Protein AF-A0A958ZGV8-F1 (afdb_monomer_lite)

Radius of gyration: 19.56 Å; chains: 1; bounding box: 43×38×54 Å

Structure (mmCIF, N/CA/C/O backbone):
data_AF-A0A958ZGV8-F1
#
_entry.id   AF-A0A958ZGV8-F1
#
loop_
_atom_site.group_PDB
_atom_site.id
_atom_site.type_symbol
_atom_site.label_atom_id
_atom_site.label_alt_id
_atom_site.label_comp_id
_atom_site.label_asym_id
_atom_site.label_entity_id
_atom_site.label_seq_id
_atom_site.pdbx_PDB_ins_code
_atom_site.Cartn_x
_atom_site.Cartn_y
_atom_site.Cartn_z
_atom_site.occupancy
_atom_site.B_iso_or_equiv
_atom_site.auth_seq_id
_atom_site.auth_comp_id
_atom_site.auth_asym_id
_atom_site.auth_atom_id
_atom_site.pdbx_PDB_model_num
ATOM 1 N N . CYS A 1 1 ? 11.870 4.303 -5.185 1.00 61.00 1 CYS A N 1
ATOM 2 C CA . CYS A 1 1 ? 11.430 4.008 -6.563 1.00 61.00 1 CYS A CA 1
ATOM 3 C C . CYS A 1 1 ? 12.613 3.393 -7.301 1.00 61.00 1 CYS A C 1
ATOM 5 O O . CYS A 1 1 ? 13.715 3.887 -7.096 1.00 61.00 1 CYS A O 1
ATOM 7 N N . THR A 1 2 ? 12.418 2.328 -8.083 1.00 80.19 2 THR A N 1
ATOM 8 C CA . THR A 1 2 ? 13.509 1.733 -8.878 1.00 80.19 2 THR A CA 1
ATOM 9 C C . THR A 1 2 ? 13.839 2.627 -10.071 1.00 80.19 2 THR A C 1
ATOM 11 O O . THR A 1 2 ? 14.985 3.019 -10.211 1.00 80.19 2 THR A O 1
ATOM 14 N N . ALA A 1 3 ? 12.845 3.018 -10.870 1.00 88.94 3 ALA A N 1
ATOM 15 C CA . ALA A 1 3 ? 12.976 3.958 -11.984 1.00 88.94 3 ALA A CA 1
ATOM 16 C C . ALA A 1 3 ? 11.586 4.488 -12.382 1.00 88.94 3 ALA A C 1
ATOM 18 O O . ALA A 1 3 ? 10.572 3.885 -12.026 1.00 88.94 3 ALA A O 1
ATOM 19 N N . GLY A 1 4 ? 11.540 5.591 -13.130 1.00 87.56 4 GLY A N 1
ATOM 20 C CA . GLY A 1 4 ? 10.360 6.024 -13.882 1.00 87.56 4 GLY A CA 1
ATOM 21 C C . GLY A 1 4 ? 10.592 5.824 -15.379 1.00 87.56 4 GLY A C 1
ATOM 22 O O . GLY A 1 4 ? 11.736 5.821 -15.823 1.00 87.56 4 GLY A O 1
ATOM 23 N N . TYR A 1 5 ? 9.527 5.654 -16.160 1.00 89.31 5 TYR A N 1
ATOM 24 C CA . TYR A 1 5 ? 9.623 5.580 -17.618 1.00 89.31 5 TYR A CA 1
ATOM 25 C C . TYR A 1 5 ? 8.498 6.374 -18.281 1.00 89.31 5 TYR A C 1
ATOM 27 O O . TYR A 1 5 ? 7.417 6.545 -17.719 1.00 89.31 5 TYR A O 1
ATOM 35 N N . CYS A 1 6 ? 8.775 6.866 -19.485 1.00 91.06 6 CYS A N 1
ATOM 36 C CA . CYS A 1 6 ? 7.826 7.556 -20.346 1.00 91.06 6 CYS A CA 1
ATOM 37 C C . CYS A 1 6 ? 7.730 6.786 -21.663 1.00 91.06 6 CYS A C 1
ATOM 39 O O . CYS A 1 6 ? 8.747 6.351 -22.199 1.00 91.06 6 CYS A O 1
ATOM 41 N N . VAL A 1 7 ? 6.513 6.612 -22.173 1.00 93.19 7 VAL A N 1
ATOM 42 C CA . VAL A 1 7 ? 6.255 5.988 -23.474 1.00 93.19 7 VAL A CA 1
ATOM 43 C C . VAL A 1 7 ? 5.452 6.950 -24.337 1.00 93.19 7 VAL A C 1
ATOM 45 O O . VAL A 1 7 ? 4.529 7.606 -23.853 1.00 93.19 7 VAL A O 1
ATOM 48 N N . ALA A 1 8 ? 5.792 7.027 -25.621 1.00 95.44 8 ALA A N 1
ATOM 49 C CA . ALA A 1 8 ? 5.082 7.841 -26.596 1.00 95.44 8 ALA A CA 1
ATOM 50 C C . ALA A 1 8 ? 4.398 6.957 -27.638 1.00 95.44 8 ALA A C 1
ATOM 52 O O . ALA A 1 8 ? 4.905 5.910 -28.035 1.00 95.44 8 ALA A O 1
ATOM 53 N N . ASN A 1 9 ? 3.234 7.408 -28.100 1.00 96.69 9 ASN A N 1
ATOM 54 C CA . ASN A 1 9 ? 2.647 6.885 -29.326 1.00 96.69 9 ASN A CA 1
ATOM 55 C C . ASN A 1 9 ? 3.313 7.541 -30.551 1.00 96.69 9 ASN A C 1
ATOM 57 O O . ASN A 1 9 ? 4.028 8.534 -30.428 1.00 96.69 9 ASN A O 1
ATOM 61 N N . ALA A 1 10 ? 2.999 7.046 -31.750 1.00 97.19 10 ALA A N 1
ATOM 62 C CA . ALA A 1 10 ? 3.579 7.553 -32.996 1.00 97.19 10 ALA A CA 1
ATOM 63 C C . ALA A 1 10 ? 3.365 9.063 -33.230 1.00 97.19 10 ALA A C 1
ATOM 65 O O . ALA A 1 10 ? 4.186 9.711 -33.869 1.00 97.19 10 ALA A O 1
ATOM 66 N N . LYS A 1 11 ? 2.282 9.653 -32.701 1.00 97.38 11 LYS A N 1
ATOM 67 C CA . LYS A 1 11 ? 2.019 11.098 -32.840 1.00 97.38 11 LYS A CA 1
ATOM 68 C C . LYS A 1 11 ? 2.962 11.948 -31.984 1.00 97.38 11 LYS A C 1
ATOM 70 O O . LYS A 1 11 ? 3.186 13.109 -32.309 1.00 97.38 11 LYS A O 1
ATOM 75 N N . ALA A 1 12 ? 3.472 11.388 -30.890 1.00 96.56 12 ALA A N 1
ATOM 76 C CA . ALA A 1 12 ? 4.346 12.060 -29.936 1.00 96.56 12 ALA A CA 1
ATOM 77 C C . ALA A 1 12 ? 5.818 11.621 -30.048 1.00 96.56 12 ALA A C 1
ATOM 79 O O . ALA A 1 12 ? 6.647 12.118 -29.291 1.00 96.56 12 ALA A O 1
ATOM 80 N N . ASP A 1 13 ? 6.161 10.739 -30.992 1.00 96.38 13 ASP A N 1
ATOM 81 C CA . ASP A 1 13 ? 7.511 10.184 -31.165 1.00 96.38 13 ASP A CA 1
ATOM 82 C C . ASP A 1 13 ? 8.588 11.274 -31.312 1.00 96.38 13 ASP A C 1
ATOM 84 O O . ASP A 1 13 ? 9.598 11.272 -30.608 1.00 96.38 13 ASP A O 1
ATOM 88 N N . GLY A 1 14 ? 8.302 12.317 -32.101 1.00 96.81 14 GLY A N 1
ATOM 89 C CA . GLY A 1 14 ? 9.198 13.467 -32.269 1.00 96.81 14 GLY A CA 1
ATOM 90 C C . GLY A 1 14 ? 9.479 14.274 -30.988 1.00 96.81 14 GLY A C 1
ATOM 91 O O . GLY A 1 14 ? 10.361 15.135 -30.993 1.00 96.81 14 GLY A O 1
ATOM 92 N N . LEU A 1 15 ? 8.754 14.028 -29.887 1.00 97.19 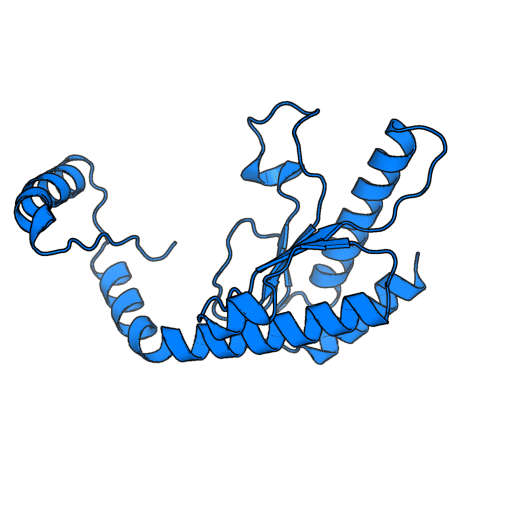15 LEU A N 1
ATOM 93 C CA . LEU A 1 15 ? 9.023 14.629 -28.576 1.00 97.19 15 LEU A CA 1
ATOM 94 C C . LEU A 1 15 ? 10.046 13.831 -27.757 1.00 97.19 15 LEU A C 1
ATOM 96 O O . LEU A 1 15 ? 10.686 14.420 -26.884 1.00 97.19 15 LEU A O 1
ATOM 100 N N . MET A 1 16 ? 10.241 12.538 -28.037 1.00 96.81 16 MET A N 1
ATOM 101 C CA . MET A 1 16 ? 11.089 11.660 -27.220 1.00 96.81 16 MET A CA 1
ATOM 102 C C . MET A 1 16 ? 12.540 12.140 -27.165 1.00 96.81 16 MET A C 1
ATOM 104 O O . MET A 1 16 ? 13.107 12.197 -26.079 1.00 96.81 16 MET A O 1
ATOM 108 N N . ALA A 1 17 ? 13.094 12.626 -28.280 1.00 96.06 17 ALA A N 1
ATOM 109 C CA . ALA A 1 17 ? 14.447 13.191 -28.318 1.00 96.06 17 ALA A CA 1
ATOM 110 C C . ALA A 1 17 ? 14.611 14.435 -27.419 1.00 96.06 17 ALA A C 1
ATOM 112 O O . ALA A 1 17 ? 15.668 14.668 -26.832 1.00 96.06 17 ALA A O 1
ATOM 113 N N . LYS A 1 18 ? 13.561 15.260 -27.286 1.00 96.69 18 LYS A N 1
ATOM 114 C CA . LYS A 1 18 ? 13.585 16.423 -26.380 1.00 96.69 18 LYS A CA 1
ATOM 115 C C . LYS A 1 18 ? 13.487 15.991 -24.918 1.00 96.69 18 LYS A C 1
ATOM 117 O O . LYS A 1 18 ? 14.157 16.585 -24.078 1.00 96.69 18 LYS A O 1
ATOM 122 N N . ILE A 1 19 ? 12.665 14.980 -24.629 1.00 95.69 19 ILE A N 1
ATOM 123 C CA . ILE A 1 19 ? 12.515 14.409 -23.285 1.00 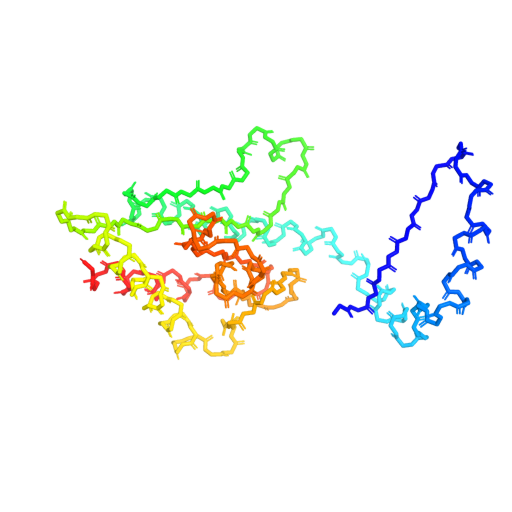95.69 19 ILE A CA 1
ATOM 124 C C . ILE A 1 19 ? 13.832 13.770 -22.839 1.00 95.69 19 ILE A C 1
ATOM 126 O O . ILE A 1 19 ? 14.314 14.093 -21.761 1.00 95.69 19 ILE A O 1
ATOM 130 N N . GLU A 1 20 ? 14.450 12.942 -23.681 1.00 94.81 20 GLU A N 1
ATOM 131 C CA . GLU A 1 20 ? 15.757 12.325 -23.426 1.00 94.81 20 GLU A CA 1
ATOM 132 C C . GLU A 1 20 ? 16.823 13.383 -23.129 1.00 94.81 20 GLU A C 1
ATOM 134 O O . GLU A 1 20 ? 17.466 13.342 -22.082 1.00 94.81 20 GLU A O 1
ATOM 139 N N . LYS A 1 21 ? 16.936 14.409 -23.984 1.00 96.25 21 LYS A N 1
ATOM 140 C CA . LYS A 1 21 ? 17.868 15.518 -23.749 1.00 96.25 21 LYS A CA 1
ATOM 141 C C . LYS A 1 21 ? 17.637 16.193 -22.393 1.00 96.25 21 LYS A C 1
ATOM 143 O O . LYS A 1 21 ? 18.600 16.559 -21.729 1.00 96.25 21 LYS A O 1
ATOM 148 N N . HIS A 1 22 ? 16.382 16.376 -21.984 1.00 95.81 22 HIS A N 1
ATOM 149 C CA . HIS A 1 22 ? 16.059 16.936 -20.673 1.00 95.81 22 HIS A CA 1
ATOM 150 C C . HIS A 1 22 ? 16.456 15.993 -19.527 1.00 95.81 22 HIS A C 1
ATOM 152 O O . HIS A 1 22 ? 16.969 16.464 -18.517 1.00 95.81 22 HIS A O 1
ATOM 158 N N . LEU A 1 23 ? 16.245 14.680 -19.665 1.00 94.69 23 LEU A N 1
ATOM 159 C CA . LEU A 1 23 ? 16.655 13.699 -18.654 1.00 94.69 23 LEU A CA 1
ATOM 160 C C . LEU A 1 23 ? 18.171 13.722 -18.434 1.00 94.69 23 LEU A C 1
ATOM 162 O O . LEU A 1 23 ? 18.592 13.811 -17.284 1.00 94.69 23 LEU A O 1
ATOM 166 N N . ILE A 1 24 ? 18.956 13.750 -19.516 1.00 93.94 24 ILE A N 1
ATOM 167 C CA . ILE A 1 24 ? 20.424 13.838 -19.466 1.00 93.94 24 ILE A CA 1
ATOM 168 C C . ILE A 1 24 ? 20.867 15.150 -18.806 1.00 93.94 24 ILE A C 1
ATOM 170 O O . ILE A 1 24 ? 21.680 15.154 -17.887 1.00 93.94 24 ILE A O 1
ATOM 174 N N . LEU A 1 25 ? 20.324 16.291 -19.252 1.00 96.81 25 LEU A N 1
ATOM 175 C CA . LEU A 1 25 ? 20.721 17.608 -18.733 1.00 96.81 25 LEU A CA 1
ATOM 176 C C . LEU A 1 25 ? 20.402 17.793 -17.244 1.00 96.81 25 LEU A C 1
ATOM 178 O O . LEU A 1 25 ? 21.087 18.558 -16.569 1.00 96.81 25 LEU A O 1
ATOM 182 N N . CYS A 1 26 ? 19.357 17.131 -16.751 1.00 96.56 26 CYS A N 1
ATOM 183 C CA . CYS A 1 26 ? 18.952 17.180 -15.350 1.00 96.56 26 CYS A CA 1
ATOM 184 C C . CYS A 1 26 ? 19.531 16.040 -14.502 1.00 96.56 26 CYS A C 1
ATOM 186 O O . CYS A 1 26 ? 19.163 15.962 -13.333 1.00 96.56 26 CYS A O 1
ATOM 188 N N . ASP A 1 27 ? 20.375 15.171 -15.072 1.00 93.38 27 ASP A N 1
ATOM 189 C CA . ASP A 1 27 ? 20.910 13.975 -14.402 1.00 93.38 27 ASP A CA 1
ATOM 190 C C . ASP A 1 27 ? 19.795 13.111 -13.772 1.00 93.38 27 ASP A C 1
ATOM 192 O O . ASP A 1 27 ? 19.860 12.665 -12.629 1.00 93.38 27 ASP A O 1
ATOM 196 N N . ASN A 1 28 ? 18.695 12.947 -14.515 1.00 92.69 28 ASN A N 1
ATOM 197 C CA . ASN A 1 28 ? 17.471 12.279 -14.060 1.00 92.69 28 ASN A CA 1
ATOM 198 C C . ASN A 1 28 ? 17.228 10.945 -14.789 1.00 92.69 28 ASN A C 1
ATOM 200 O O . ASN A 1 28 ? 16.101 10.447 -14.861 1.00 92.69 28 ASN A O 1
ATOM 204 N N . GLU A 1 29 ? 18.276 10.389 -15.391 1.00 92.62 29 GLU A N 1
ATOM 205 C CA . GLU A 1 29 ? 18.241 9.089 -16.050 1.00 92.62 29 GLU A CA 1
ATOM 206 C C . GLU A 1 29 ? 18.270 7.952 -15.021 1.00 92.62 29 GLU A C 1
ATOM 208 O O . GLU A 1 29 ? 18.817 8.071 -13.923 1.00 92.62 29 GLU A O 1
ATOM 213 N N . ALA A 1 30 ? 17.682 6.809 -15.375 1.00 93.06 30 ALA A N 1
ATOM 214 C CA . ALA A 1 30 ? 17.838 5.611 -14.563 1.00 93.06 30 ALA A CA 1
ATOM 215 C C . ALA A 1 30 ? 19.271 5.078 -14.702 1.00 93.06 30 ALA A C 1
ATOM 217 O O . ALA A 1 30 ? 19.769 4.879 -15.809 1.00 93.06 30 ALA A O 1
ATOM 218 N N . THR A 1 31 ? 19.919 4.783 -13.577 1.00 93.38 31 THR A N 1
ATOM 219 C CA . THR A 1 31 ? 21.234 4.129 -13.573 1.00 93.38 31 THR A CA 1
ATOM 220 C C . THR A 1 31 ? 21.167 2.736 -14.206 1.00 93.38 31 THR A C 1
ATOM 222 O O . THR A 1 31 ? 20.119 2.083 -14.213 1.00 93.38 31 THR A O 1
ATOM 225 N N . ALA A 1 32 ? 22.313 2.226 -14.665 1.00 94.56 32 ALA A N 1
ATOM 226 C CA . ALA A 1 32 ? 22.410 0.883 -15.243 1.00 94.56 32 ALA A CA 1
ATOM 227 C C . ALA A 1 32 ? 21.837 -0.207 -14.314 1.00 94.56 32 ALA A C 1
ATOM 229 O O . ALA A 1 32 ? 21.073 -1.061 -14.760 1.00 94.56 32 ALA A O 1
ATOM 230 N N . LEU A 1 33 ? 22.124 -0.128 -13.009 1.00 95.31 33 LEU A N 1
ATOM 231 C CA . LEU A 1 33 ? 21.587 -1.065 -12.018 1.00 95.31 33 LEU A CA 1
ATOM 232 C C . LEU A 1 33 ? 20.058 -0.960 -11.885 1.00 95.31 33 LEU A C 1
ATOM 234 O O . LEU A 1 33 ? 19.371 -1.973 -11.770 1.00 95.31 33 LEU A O 1
ATOM 238 N N . GLN A 1 34 ? 19.497 0.253 -11.905 1.00 95.00 34 GLN A N 1
ATOM 239 C CA . GLN A 1 34 ? 18.043 0.446 -11.851 1.00 95.00 34 GLN A CA 1
ATOM 240 C C . GLN A 1 34 ? 17.347 -0.134 -13.089 1.00 95.00 34 GLN A C 1
ATOM 242 O O . GLN A 1 34 ? 16.297 -0.765 -12.950 1.00 95.00 34 GLN A O 1
ATOM 247 N N . LEU A 1 35 ? 17.939 0.035 -14.276 1.00 93.88 35 LEU A N 1
ATOM 248 C CA . LEU A 1 35 ? 17.442 -0.560 -15.519 1.00 93.88 35 LEU A CA 1
ATOM 249 C C . LEU A 1 35 ? 17.504 -2.091 -15.481 1.00 93.88 35 LEU A C 1
ATOM 251 O O . LEU A 1 35 ? 16.527 -2.743 -15.846 1.00 93.88 35 LEU A O 1
ATOM 255 N N . GLU A 1 36 ? 18.599 -2.670 -14.979 1.00 95.06 36 GLU A N 1
ATOM 256 C CA . GLU A 1 36 ? 18.743 -4.121 -14.806 1.00 95.06 36 GLU A CA 1
ATOM 257 C C . GLU A 1 36 ? 17.659 -4.689 -13.876 1.00 95.06 36 GLU A C 1
ATOM 259 O O . GLU A 1 36 ? 16.972 -5.659 -14.213 1.00 95.06 36 GLU A O 1
ATOM 264 N N . LEU A 1 37 ? 17.452 -4.054 -12.718 1.00 93.56 37 LEU A N 1
ATOM 265 C CA . LEU A 1 37 ? 16.426 -4.463 -11.759 1.00 93.56 37 LEU A CA 1
ATOM 266 C C . LEU A 1 37 ? 15.014 -4.339 -12.342 1.00 93.56 37 LEU A C 1
ATOM 268 O O . LEU A 1 37 ? 14.190 -5.233 -12.132 1.00 93.56 37 LEU A O 1
ATOM 272 N N . LEU A 1 38 ? 14.733 -3.263 -13.083 1.00 92.06 38 LEU A N 1
ATOM 273 C CA . LEU A 1 38 ? 13.450 -3.076 -13.757 1.00 92.06 38 LEU A CA 1
ATOM 274 C C . LEU A 1 38 ? 13.218 -4.175 -14.800 1.00 92.06 38 LEU A C 1
ATOM 276 O O . LEU A 1 38 ? 12.185 -4.842 -14.761 1.00 92.06 38 LEU A O 1
ATOM 280 N N . ALA A 1 39 ? 14.192 -4.417 -15.680 1.00 93.06 39 ALA A N 1
ATOM 281 C CA . ALA A 1 39 ? 14.117 -5.452 -16.708 1.00 93.06 39 ALA A CA 1
ATOM 282 C C . ALA A 1 39 ? 13.883 -6.844 -16.102 1.00 93.06 39 ALA A C 1
ATOM 284 O O . ALA A 1 39 ? 13.052 -7.602 -16.599 1.00 93.06 39 ALA A O 1
ATOM 285 N N . LYS A 1 40 ? 14.536 -7.157 -14.976 1.00 94.00 40 LYS A N 1
ATOM 286 C CA . LYS A 1 40 ? 14.335 -8.415 -14.241 1.00 94.00 40 LYS A CA 1
ATOM 287 C C . LYS A 1 40 ? 12.917 -8.562 -13.670 1.00 94.00 40 LYS A C 1
ATOM 289 O O . LYS A 1 40 ? 12.407 -9.676 -13.585 1.00 94.00 40 LYS A O 1
ATOM 294 N N . GLN A 1 41 ? 12.282 -7.468 -13.249 1.00 91.88 41 GLN A N 1
ATOM 295 C CA . GLN A 1 41 ? 10.964 -7.485 -12.598 1.00 91.88 41 GLN A CA 1
ATOM 296 C C . GLN A 1 41 ? 9.781 -7.357 -13.568 1.00 91.88 41 GLN A C 1
ATOM 298 O O . GLN A 1 41 ? 8.665 -7.750 -13.213 1.00 91.88 41 GLN A O 1
ATOM 303 N N . MET A 1 42 ? 9.999 -6.805 -14.763 1.00 92.19 42 MET A N 1
ATOM 304 C CA . MET A 1 42 ? 8.956 -6.560 -15.766 1.00 92.19 42 MET A CA 1
ATOM 305 C C . MET A 1 42 ? 8.185 -7.823 -16.196 1.00 92.19 42 MET A C 1
ATOM 307 O O . MET A 1 42 ? 6.955 -7.757 -16.214 1.00 92.19 42 MET A O 1
ATOM 311 N N . PRO A 1 43 ? 8.822 -8.983 -16.466 1.00 95.81 43 PRO A N 1
ATOM 312 C CA . PRO A 1 43 ? 8.107 -10.172 -16.940 1.00 95.81 43 PRO A CA 1
ATOM 313 C C . PRO A 1 43 ? 7.017 -10.679 -15.988 1.00 95.81 43 PRO A C 1
ATOM 315 O O . PRO A 1 43 ? 5.982 -11.155 -16.439 1.00 95.81 43 PRO A O 1
ATOM 318 N N . SER A 1 44 ? 7.217 -10.552 -14.671 1.00 95.38 44 SER A N 1
ATOM 319 C CA . SER A 1 44 ? 6.241 -10.985 -13.659 1.00 95.38 44 SER A CA 1
ATOM 320 C C . SER A 1 44 ? 5.257 -9.890 -13.243 1.00 95.38 44 SER A C 1
ATOM 322 O O . SER A 1 44 ? 4.416 -10.123 -12.378 1.00 95.38 44 SER A O 1
ATOM 324 N N . MET A 1 45 ? 5.360 -8.681 -13.807 1.00 93.75 45 MET A N 1
ATOM 325 C CA . MET A 1 45 ? 4.608 -7.516 -13.338 1.00 93.75 45 MET A CA 1
ATOM 326 C C . MET A 1 45 ? 3.096 -7.718 -13.389 1.00 93.75 45 MET A C 1
ATOM 328 O O . MET A 1 45 ? 2.432 -7.433 -12.397 1.00 93.75 45 MET A O 1
ATOM 332 N N . LEU A 1 46 ? 2.566 -8.236 -14.499 1.00 94.38 46 LEU A N 1
ATOM 333 C CA . LEU A 1 46 ? 1.124 -8.442 -14.656 1.00 94.38 46 LEU A CA 1
ATOM 334 C C . LEU A 1 46 ? 0.582 -9.454 -13.640 1.00 94.38 46 LEU A C 1
ATOM 336 O O . LEU A 1 46 ? -0.419 -9.176 -12.991 1.00 94.38 46 LEU A O 1
ATOM 340 N N . GLN A 1 47 ? 1.292 -10.567 -13.428 1.00 96.38 47 GLN A N 1
ATOM 341 C CA . GLN A 1 47 ? 0.903 -11.561 -12.425 1.00 96.38 47 GLN A CA 1
ATOM 342 C C . GLN A 1 47 ? 0.927 -10.968 -11.012 1.00 96.38 47 GLN A C 1
ATOM 344 O O . GLN A 1 47 ? -0.022 -11.129 -10.258 1.00 96.38 47 GLN A O 1
ATOM 349 N N . ARG A 1 48 ? 1.974 -10.207 -10.667 1.00 96.62 48 ARG A N 1
ATOM 350 C CA . ARG A 1 48 ? 2.077 -9.561 -9.349 1.00 96.62 48 ARG A CA 1
ATOM 351 C C . ARG A 1 48 ? 0.963 -8.545 -9.097 1.00 96.62 48 ARG A C 1
ATOM 353 O O . ARG A 1 48 ? 0.559 -8.392 -7.948 1.00 96.62 48 ARG A O 1
ATOM 360 N N . ILE A 1 49 ? 0.513 -7.830 -10.131 1.00 95.81 49 ILE A N 1
ATOM 361 C CA . ILE A 1 49 ? -0.625 -6.903 -10.035 1.00 95.81 49 ILE A CA 1
ATOM 362 C C . ILE A 1 49 ? -1.910 -7.686 -9.755 1.00 95.81 49 ILE A C 1
ATOM 364 O O . ILE A 1 49 ? -2.637 -7.328 -8.832 1.00 95.81 49 ILE A O 1
ATOM 368 N N . GLU A 1 50 ? -2.147 -8.772 -10.493 1.00 96.56 50 GLU A N 1
ATOM 369 C CA . GLU A 1 50 ? -3.325 -9.625 -10.310 1.00 96.56 50 GLU A CA 1
ATOM 370 C C . GLU A 1 50 ? -3.357 -10.264 -8.915 1.00 96.56 50 GLU A C 1
ATOM 372 O O . GLU A 1 50 ? -4.341 -10.123 -8.191 1.00 96.56 50 GLU A O 1
ATOM 377 N N . ASP A 1 51 ? -2.254 -10.877 -8.481 1.00 98.00 51 ASP A N 1
ATOM 378 C CA . ASP A 1 51 ? -2.153 -11.509 -7.161 1.00 98.00 51 ASP A CA 1
ATOM 379 C C . ASP A 1 51 ? -2.397 -10.491 -6.036 1.00 98.00 51 ASP A C 1
ATOM 381 O O . ASP A 1 51 ? -3.101 -10.762 -5.059 1.00 98.00 51 ASP A O 1
ATOM 385 N N . ALA A 1 52 ? -1.835 -9.285 -6.178 1.00 98.19 52 ALA A N 1
ATOM 386 C CA . ALA A 1 52 ? -2.042 -8.211 -5.218 1.00 98.19 52 ALA A CA 1
ATOM 387 C C . ALA A 1 52 ? -3.504 -7.746 -5.201 1.00 98.19 52 ALA A C 1
ATOM 389 O O . ALA A 1 52 ? -4.058 -7.548 -4.123 1.00 98.19 52 ALA A O 1
ATOM 390 N N . TYR A 1 53 ? -4.148 -7.612 -6.364 1.00 98.06 53 TYR A N 1
ATOM 391 C CA . TYR A 1 53 ? -5.567 -7.273 -6.463 1.00 98.06 53 TYR A CA 1
ATOM 392 C C . TYR A 1 53 ? -6.461 -8.319 -5.791 1.00 98.06 53 TYR A C 1
ATOM 394 O O . TYR A 1 53 ? -7.350 -7.946 -5.024 1.00 98.06 53 TYR A O 1
ATOM 402 N N . VAL A 1 54 ? -6.215 -9.611 -6.029 1.00 98.00 54 VAL A N 1
ATOM 403 C CA . VAL A 1 54 ? -6.972 -10.712 -5.411 1.00 98.00 54 VAL A CA 1
ATOM 404 C C . VAL A 1 54 ? -6.875 -10.639 -3.887 1.00 98.00 54 VAL A C 1
ATOM 406 O O . VAL A 1 54 ? -7.904 -10.641 -3.202 1.00 98.00 54 VAL A O 1
ATOM 409 N N . ASN A 1 55 ? -5.662 -10.478 -3.349 1.00 98.38 55 ASN A N 1
ATOM 410 C CA . ASN A 1 55 ? -5.455 -10.298 -1.911 1.00 98.38 55 ASN A CA 1
ATOM 411 C C . ASN A 1 55 ? -6.194 -9.062 -1.382 1.00 98.38 55 ASN A C 1
ATOM 413 O O . ASN A 1 55 ? -6.907 -9.148 -0.378 1.00 98.38 55 ASN A O 1
ATOM 417 N N . THR A 1 56 ? -6.085 -7.924 -2.074 1.00 98.44 56 THR A N 1
ATOM 418 C CA . THR A 1 56 ? -6.776 -6.687 -1.695 1.00 98.44 56 THR A CA 1
ATOM 419 C C . THR A 1 56 ? -8.287 -6.851 -1.699 1.00 98.44 56 THR A C 1
ATOM 421 O O . THR A 1 56 ? -8.933 -6.461 -0.730 1.00 98.44 56 THR A O 1
ATOM 424 N N . ARG A 1 57 ? -8.871 -7.465 -2.733 1.00 98.25 57 ARG A N 1
ATOM 425 C CA . ARG A 1 57 ? -10.317 -7.702 -2.813 1.00 98.25 57 ARG A CA 1
ATOM 426 C C . ARG A 1 57 ? -10.795 -8.585 -1.667 1.00 98.25 57 ARG A C 1
ATOM 428 O O . ARG A 1 57 ? -11.792 -8.258 -1.027 1.00 98.25 57 ARG A O 1
ATOM 435 N N . HIS A 1 58 ? -10.078 -9.669 -1.379 1.00 98.44 58 HIS A N 1
ATOM 436 C CA . HIS A 1 58 ? -10.401 -10.543 -0.253 1.00 98.44 58 HIS A CA 1
ATOM 437 C C . HIS A 1 58 ? -10.337 -9.804 1.083 1.00 98.44 58 HIS A C 1
ATOM 439 O O . HIS A 1 58 ? -11.223 -9.984 1.920 1.00 98.44 58 HIS A O 1
ATOM 445 N N . PHE A 1 59 ? -9.325 -8.960 1.285 1.00 98.62 59 PHE A N 1
ATOM 446 C CA . PHE A 1 59 ? -9.193 -8.205 2.524 1.00 98.62 59 PHE A CA 1
ATOM 447 C C . PHE A 1 59 ? -10.259 -7.114 2.661 1.00 98.62 59 PHE A C 1
ATOM 449 O O . PHE A 1 59 ? -10.872 -6.992 3.715 1.00 98.62 59 PHE A O 1
ATOM 456 N N . VAL A 1 60 ? -10.558 -6.380 1.587 1.00 98.50 60 VAL A N 1
ATOM 457 C CA . VAL A 1 60 ? -11.634 -5.378 1.557 1.00 98.50 60 VAL A CA 1
ATOM 458 C C . VAL A 1 60 ? -12.980 -6.015 1.897 1.00 98.50 60 VAL A C 1
ATOM 460 O O . VAL A 1 60 ? -13.666 -5.534 2.797 1.00 98.50 60 VAL A O 1
ATOM 463 N N . ASN A 1 61 ? -13.330 -7.132 1.253 1.00 98.38 61 ASN A N 1
ATOM 464 C CA . ASN A 1 61 ? -14.582 -7.841 1.528 1.00 98.38 61 ASN A CA 1
ATOM 465 C C . ASN A 1 61 ? -14.636 -8.351 2.980 1.00 98.38 61 ASN A C 1
ATOM 467 O O . ASN A 1 61 ? -15.685 -8.318 3.624 1.00 98.38 61 ASN A O 1
ATOM 471 N N . PHE A 1 62 ? -13.498 -8.803 3.514 1.00 98.75 62 PHE A N 1
ATOM 472 C CA . PHE A 1 62 ? -13.379 -9.216 4.909 1.00 98.75 62 PHE A CA 1
ATOM 473 C C . PHE A 1 62 ? -13.622 -8.054 5.879 1.00 98.75 62 PHE A C 1
ATOM 475 O O . PHE A 1 62 ? -14.372 -8.216 6.841 1.00 98.75 62 PHE A O 1
ATOM 482 N N . ILE A 1 63 ? -13.038 -6.883 5.617 1.00 98.44 63 ILE A N 1
ATOM 483 C CA . ILE A 1 63 ? -13.250 -5.686 6.435 1.00 98.44 63 ILE A CA 1
ATOM 484 C C . ILE A 1 63 ? -14.721 -5.263 6.376 1.00 98.44 63 ILE A C 1
ATOM 486 O O . ILE A 1 63 ? -15.323 -5.067 7.423 1.00 98.44 63 ILE A O 1
ATOM 490 N N . GLN A 1 64 ? -15.333 -5.199 5.188 1.00 97.75 64 GLN A N 1
ATOM 491 C CA . GLN A 1 64 ? -16.749 -4.825 5.039 1.00 97.75 64 GLN A CA 1
ATOM 492 C C . GLN A 1 64 ? -17.690 -5.750 5.816 1.00 97.75 64 GLN A C 1
ATOM 494 O O . GLN A 1 64 ? -18.686 -5.298 6.375 1.00 97.75 64 GLN A O 1
ATOM 499 N N . LYS A 1 65 ? -17.374 -7.049 5.865 1.00 98.31 65 LYS A N 1
ATOM 500 C CA . LYS A 1 65 ? -18.159 -8.032 6.614 1.00 98.31 65 LYS A CA 1
ATOM 501 C C . LYS A 1 65 ? -18.032 -7.855 8.129 1.00 98.31 65 LYS A C 1
ATOM 503 O O . LYS A 1 65 ? -19.025 -8.014 8.832 1.00 98.31 65 LYS A O 1
ATOM 508 N N . ASN A 1 66 ? -16.825 -7.594 8.630 1.00 98.25 66 ASN A N 1
ATOM 509 C CA . ASN A 1 66 ? -16.537 -7.610 10.069 1.00 98.25 66 ASN A CA 1
ATOM 510 C C . ASN A 1 66 ? -16.549 -6.220 10.724 1.00 98.25 66 ASN A C 1
ATOM 512 O O . ASN A 1 66 ? -16.636 -6.127 11.942 1.00 98.25 66 ASN A O 1
ATOM 516 N N . LEU A 1 67 ? -16.487 -5.148 9.934 1.00 97.38 67 LEU A N 1
ATOM 517 C CA . LEU A 1 67 ? -16.601 -3.762 10.379 1.00 97.38 67 LEU A CA 1
ATOM 518 C C . LEU A 1 67 ? -17.453 -2.961 9.372 1.00 97.38 67 LEU A C 1
ATOM 520 O O . LEU A 1 67 ? -16.926 -2.114 8.650 1.00 97.38 67 LEU A O 1
ATOM 524 N N . PRO A 1 68 ? -18.773 -3.223 9.296 1.00 96.62 68 PRO A N 1
ATOM 525 C CA . PRO A 1 68 ? -19.653 -2.640 8.276 1.00 96.62 68 PRO A CA 1
ATOM 526 C C . PRO A 1 68 ? -19.808 -1.116 8.382 1.00 96.62 68 PRO A C 1
ATOM 528 O O . PRO A 1 68 ? -20.194 -0.469 7.413 1.00 96.62 68 PRO A O 1
ATOM 531 N N . GLU A 1 69 ? -19.508 -0.533 9.545 1.00 95.56 69 GLU A N 1
ATOM 532 C CA . GLU A 1 69 ? -19.532 0.919 9.754 1.00 95.56 69 GLU A CA 1
ATOM 533 C C . GLU A 1 69 ? -18.323 1.640 9.139 1.00 95.56 69 GLU A C 1
ATOM 535 O O . GLU A 1 69 ? -18.362 2.858 8.951 1.00 95.56 69 GLU A O 1
ATOM 540 N N . ALA A 1 70 ? -17.247 0.915 8.812 1.00 95.94 70 ALA A N 1
ATOM 541 C CA . ALA A 1 70 ? -16.101 1.505 8.140 1.00 95.94 70 ALA A CA 1
ATOM 542 C C . ALA A 1 70 ? -16.414 1.762 6.663 1.00 95.94 70 ALA A C 1
ATOM 544 O O . ALA A 1 70 ? -16.919 0.894 5.946 1.00 95.94 70 ALA A O 1
ATOM 545 N N . LYS A 1 71 ? -16.057 2.950 6.173 1.00 96.31 71 LYS A N 1
ATOM 546 C CA . LYS A 1 71 ? -16.207 3.286 4.755 1.00 96.31 71 LYS A CA 1
ATOM 547 C C . LYS A 1 71 ? -14.924 2.926 4.025 1.00 96.31 71 LYS A C 1
ATOM 549 O O . LYS A 1 71 ? -13.830 3.307 4.437 1.00 96.31 71 LYS A O 1
ATOM 554 N N . ILE A 1 72 ? -15.058 2.197 2.923 1.00 97.06 72 ILE A N 1
ATOM 555 C CA . ILE A 1 72 ? -13.923 1.782 2.101 1.00 97.06 72 ILE A CA 1
ATOM 556 C C . ILE A 1 72 ? -14.055 2.386 0.716 1.00 97.06 72 ILE A C 1
ATOM 558 O O . ILE A 1 72 ? -15.047 2.160 0.026 1.00 97.06 72 ILE A O 1
ATOM 562 N N . ASN A 1 73 ? -13.007 3.085 0.293 1.00 96.62 73 ASN A N 1
ATOM 563 C CA . ASN A 1 73 ? -12.850 3.517 -1.086 1.00 96.62 73 ASN A CA 1
ATOM 564 C C . ASN A 1 73 ? -11.917 2.534 -1.790 1.00 96.62 73 ASN A C 1
ATOM 566 O O . ASN A 1 73 ? -10.700 2.551 -1.588 1.00 96.62 73 ASN A O 1
ATOM 570 N N . PHE A 1 74 ? -12.511 1.668 -2.604 1.00 97.56 74 PHE A N 1
ATOM 571 C CA . PHE A 1 74 ? -11.807 0.713 -3.449 1.00 97.56 74 PHE A CA 1
ATOM 572 C C . PHE A 1 74 ? -12.486 0.623 -4.817 1.00 97.56 74 PHE A C 1
ATOM 574 O O . PHE A 1 74 ? -13.638 1.030 -4.972 1.00 97.56 74 PHE A O 1
ATOM 581 N N . VAL A 1 75 ? -11.772 0.108 -5.819 1.00 95.94 75 VAL A N 1
ATOM 582 C CA . VAL A 1 75 ? -12.316 -0.051 -7.172 1.00 95.94 75 VAL A CA 1
ATOM 583 C C . VAL A 1 75 ? -13.595 -0.901 -7.145 1.00 95.94 75 VAL A C 1
ATOM 585 O O . VAL A 1 75 ? -13.686 -1.883 -6.397 1.00 95.94 75 VAL A O 1
ATOM 588 N N . SER A 1 76 ? -14.588 -0.549 -7.961 1.00 94.56 76 SER A N 1
ATOM 589 C CA . SER A 1 76 ? -15.796 -1.364 -8.117 1.00 94.56 76 SER A CA 1
ATOM 590 C C . SER A 1 76 ? -15.499 -2.643 -8.908 1.00 94.56 76 SER A C 1
ATOM 592 O O . SER A 1 76 ? -14.530 -2.712 -9.665 1.00 94.56 76 SER A O 1
ATOM 594 N N . GLU A 1 77 ? -16.342 -3.667 -8.761 1.00 92.94 77 GLU A N 1
ATOM 595 C CA . GLU A 1 77 ? -16.224 -4.883 -9.579 1.00 92.94 77 GLU A CA 1
ATOM 596 C C . GLU A 1 77 ? -16.428 -4.602 -11.072 1.00 92.94 77 GLU A C 1
ATOM 598 O O . GLU A 1 77 ? -15.789 -5.229 -11.912 1.00 92.94 77 GLU A O 1
ATOM 603 N N . GLU A 1 78 ? -17.285 -3.636 -11.407 1.00 95.56 78 GLU A N 1
ATOM 604 C CA . GLU A 1 78 ? -17.492 -3.189 -12.784 1.00 95.56 78 GLU A CA 1
ATOM 605 C C . GLU A 1 78 ? -16.193 -2.649 -13.394 1.00 95.56 78 GLU A C 1
ATOM 607 O O . GLU A 1 78 ? -15.772 -3.112 -14.450 1.00 95.56 78 GLU A O 1
ATOM 612 N N . LEU A 1 79 ? -15.510 -1.730 -12.705 1.00 95.12 79 LEU A N 1
ATOM 613 C CA . LEU A 1 79 ? -14.231 -1.190 -13.168 1.00 95.12 79 LEU A CA 1
ATOM 614 C C . LEU A 1 79 ? -13.144 -2.271 -13.214 1.00 95.12 79 LEU A C 1
ATOM 616 O O . LEU A 1 79 ? -12.353 -2.308 -14.154 1.00 95.12 79 LEU A O 1
ATOM 620 N N . ALA A 1 80 ? -13.137 -3.206 -12.264 1.00 94.06 80 ALA A N 1
ATOM 621 C CA . ALA A 1 80 ? -12.204 -4.328 -12.301 1.00 94.06 80 ALA A CA 1
ATOM 622 C C . ALA A 1 80 ? -12.383 -5.204 -13.553 1.00 94.06 80 ALA A C 1
ATOM 624 O O . ALA A 1 80 ? -11.390 -5.636 -14.136 1.00 94.06 80 ALA A O 1
ATOM 625 N N . ARG A 1 81 ? -13.619 -5.397 -14.042 1.00 93.19 81 ARG A N 1
ATOM 626 C CA . ARG A 1 81 ? -13.885 -6.110 -15.310 1.00 93.19 81 ARG A CA 1
ATOM 627 C C . ARG A 1 81 ? -13.335 -5.387 -16.540 1.00 93.19 81 ARG A C 1
ATOM 629 O O . ARG A 1 81 ? -13.050 -6.039 -17.538 1.00 93.19 81 ARG A O 1
ATOM 636 N N . PHE A 1 82 ? -13.143 -4.071 -16.464 1.00 94.94 82 PHE A N 1
ATOM 637 C CA . PHE A 1 82 ? -12.448 -3.287 -17.490 1.00 94.94 82 PHE A CA 1
ATOM 638 C C . PHE A 1 82 ? -10.914 -3.320 -17.351 1.00 94.94 82 PHE A C 1
ATOM 640 O O . PHE A 1 82 ? -10.221 -2.626 -18.092 1.00 94.94 82 PHE A O 1
ATOM 647 N N . GLY A 1 83 ? -10.368 -4.122 -16.429 1.00 92.94 83 GLY A N 1
ATOM 648 C CA . GLY A 1 83 ? -8.926 -4.275 -16.215 1.00 92.94 83 GLY A CA 1
ATOM 649 C C . GLY A 1 83 ? -8.331 -3.318 -15.179 1.00 92.94 83 GLY A C 1
ATOM 650 O O . GLY A 1 83 ? -7.112 -3.259 -15.036 1.00 92.94 83 GLY A O 1
ATOM 651 N N . PHE A 1 84 ? -9.155 -2.571 -14.435 1.00 94.31 84 PHE A N 1
ATOM 652 C CA . PHE A 1 84 ? -8.674 -1.732 -13.335 1.00 94.31 84 PHE A CA 1
ATOM 653 C C . PHE A 1 84 ? -8.527 -2.561 -12.052 1.00 94.31 84 PHE A C 1
ATOM 655 O O . PHE A 1 84 ? -9.454 -2.645 -11.248 1.00 94.31 84 PHE A O 1
ATOM 662 N N . THR A 1 85 ? -7.349 -3.152 -11.844 1.00 95.44 85 THR A N 1
ATOM 663 C CA . THR A 1 85 ? -7.037 -4.045 -10.709 1.00 95.44 85 THR A CA 1
ATOM 664 C C . THR A 1 85 ? -5.992 -3.453 -9.740 1.00 95.44 85 THR A C 1
ATOM 666 O O . THR A 1 85 ? -4.904 -3.999 -9.563 1.00 95.44 85 THR A O 1
ATOM 669 N N . PRO A 1 86 ? -6.260 -2.301 -9.088 1.00 95.06 86 PRO A N 1
ATOM 670 C CA . PRO A 1 86 ? -5.356 -1.735 -8.091 1.00 95.06 86 PRO A CA 1
ATOM 671 C C . PRO A 1 86 ? -5.294 -2.601 -6.829 1.00 95.06 86 PRO A C 1
ATOM 673 O O . PRO A 1 86 ? -6.297 -3.163 -6.398 1.00 95.06 86 PRO A O 1
ATOM 676 N N . SER A 1 87 ? -4.148 -2.609 -6.151 1.00 96.81 87 SER A N 1
ATOM 677 C CA . SER A 1 87 ? -3.993 -3.258 -4.839 1.00 96.81 87 SER A CA 1
ATOM 678 C C . SER A 1 87 ? -4.037 -2.281 -3.655 1.00 96.81 87 SER A C 1
ATOM 680 O O . SER A 1 87 ? -3.657 -2.625 -2.532 1.00 96.81 87 SER A O 1
ATOM 682 N N . VAL A 1 88 ? -4.503 -1.053 -3.901 1.00 97.31 88 VAL A N 1
ATOM 683 C CA . VAL A 1 88 ? -4.555 0.042 -2.925 1.00 97.31 88 VAL A CA 1
ATOM 684 C C . VAL A 1 88 ? -6.003 0.410 -2.639 1.00 97.31 88 VAL A C 1
ATOM 686 O O . VAL A 1 88 ? -6.790 0.580 -3.568 1.00 97.31 88 VAL A O 1
ATOM 689 N N . PHE A 1 89 ? -6.336 0.588 -1.364 1.00 97.56 89 PHE A N 1
ATOM 690 C CA . PHE A 1 89 ? -7.627 1.115 -0.930 1.00 97.56 89 PHE A CA 1
ATOM 691 C C . PHE A 1 89 ? -7.458 2.104 0.221 1.00 97.56 89 PHE A C 1
ATOM 693 O O . PHE A 1 89 ? -6.416 2.151 0.886 1.00 97.56 89 PHE A O 1
ATOM 700 N N . SER A 1 90 ? -8.501 2.895 0.457 1.00 96.94 90 SER A N 1
ATOM 701 C CA . SER A 1 90 ? -8.600 3.741 1.643 1.00 96.94 90 SER A CA 1
ATOM 702 C C . SER A 1 90 ? -9.682 3.229 2.579 1.00 96.94 90 SER A C 1
ATOM 704 O O . SER A 1 90 ? -10.746 2.807 2.131 1.00 96.94 90 SER A O 1
ATOM 706 N N . LEU A 1 91 ? -9.394 3.292 3.872 1.00 96.69 91 LEU A N 1
ATOM 707 C CA . LEU A 1 91 ? -10.242 2.862 4.969 1.00 96.69 91 LEU A CA 1
ATOM 708 C C . LEU A 1 91 ? -10.494 4.053 5.893 1.00 96.69 91 LEU A C 1
ATOM 710 O O . LEU A 1 91 ? -9.575 4.602 6.506 1.00 96.69 91 LEU A O 1
ATOM 714 N N . ASP A 1 92 ? -11.755 4.440 5.970 1.00 95.44 92 ASP A N 1
ATOM 715 C CA . ASP A 1 92 ? -12.271 5.463 6.862 1.00 95.44 92 ASP A CA 1
ATOM 716 C C . ASP A 1 92 ? -12.991 4.769 8.024 1.00 95.44 92 ASP A C 1
ATOM 718 O O . ASP A 1 92 ? -14.063 4.182 7.855 1.00 95.44 92 ASP A O 1
ATOM 722 N N . LEU A 1 93 ? -12.334 4.751 9.186 1.00 95.25 93 LEU A N 1
ATOM 723 C CA . LEU A 1 93 ? -12.805 4.041 10.373 1.00 95.25 93 LEU A CA 1
ATOM 724 C C . LEU A 1 93 ? -13.962 4.789 11.061 1.00 95.25 93 LEU A C 1
ATOM 726 O O . LEU A 1 93 ? -14.001 6.024 11.021 1.00 95.25 93 LEU A O 1
ATOM 730 N N . PRO A 1 94 ? -14.883 4.066 11.728 1.00 92.19 94 PRO A N 1
ATOM 731 C CA . PRO A 1 94 ? -15.969 4.688 12.477 1.00 92.19 94 PRO A CA 1
ATOM 732 C C . PRO A 1 94 ? -15.426 5.598 13.583 1.00 92.19 94 PRO A C 1
ATOM 734 O O . PRO A 1 94 ? -14.391 5.321 14.195 1.00 92.19 94 PRO A O 1
ATOM 737 N N . THR A 1 95 ? -16.138 6.694 13.841 1.00 90.12 95 THR A N 1
ATOM 738 C CA . THR A 1 95 ? -15.745 7.692 14.839 1.00 90.12 95 THR A CA 1
ATOM 739 C C . THR A 1 95 ? -16.806 7.896 15.920 1.00 90.12 95 THR A C 1
ATOM 741 O O . THR A 1 95 ? -17.986 7.632 15.697 1.00 90.12 95 THR A O 1
ATOM 744 N N . LYS A 1 96 ? -16.376 8.363 17.097 1.00 88.75 96 LYS A N 1
ATOM 745 C CA 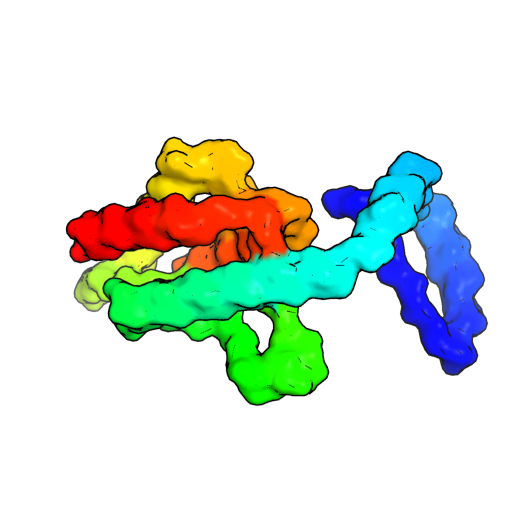. LYS A 1 96 ? -17.198 8.643 18.282 1.00 88.75 96 LYS A CA 1
ATOM 746 C C . LYS A 1 96 ? -16.880 10.058 18.789 1.00 88.75 96 LYS A C 1
ATOM 748 O O . LYS A 1 96 ? -15.739 10.500 18.674 1.00 88.75 96 LYS A O 1
ATOM 753 N N . GLY A 1 97 ? -17.869 10.752 19.352 1.00 88.00 97 GLY A N 1
ATOM 754 C CA . GLY A 1 97 ? -17.723 12.105 19.906 1.00 88.00 97 GLY A CA 1
ATOM 755 C C . GLY A 1 97 ? -18.916 13.005 19.588 1.00 88.00 97 GLY A C 1
ATOM 756 O O . GLY A 1 97 ? -19.601 12.794 18.582 1.00 88.00 97 GLY A O 1
ATOM 757 N N . ASP A 1 98 ? -19.141 14.011 20.429 1.00 90.25 98 ASP A N 1
ATOM 758 C CA . ASP A 1 98 ? -20.263 14.948 20.305 1.00 90.25 98 ASP A CA 1
ATOM 759 C C . ASP A 1 98 ? -19.872 16.183 19.483 1.00 90.25 98 ASP A C 1
ATOM 761 O O . ASP A 1 98 ? -20.704 16.769 18.786 1.00 90.25 98 ASP A O 1
ATOM 765 N N . SER A 1 99 ? -18.584 16.541 19.493 1.00 91.50 99 SER A N 1
ATOM 766 C CA . SER A 1 99 ? -18.015 17.615 18.670 1.00 91.50 99 SER A CA 1
ATOM 767 C C . SER A 1 99 ? -17.172 17.096 17.500 1.00 91.50 99 SER A C 1
ATOM 769 O O . SER A 1 99 ? -16.683 15.966 17.507 1.00 91.50 99 SER A O 1
ATOM 771 N N . GLU A 1 100 ? -16.957 17.944 16.491 1.00 88.12 100 GLU A N 1
ATOM 772 C CA . GLU A 1 100 ? -16.089 17.617 15.349 1.00 88.12 100 GLU A CA 1
ATOM 773 C C . GLU A 1 100 ? -14.651 17.312 15.799 1.00 88.12 100 GLU A C 1
ATOM 775 O O . GLU A 1 100 ? -14.053 16.329 15.370 1.00 88.12 100 GLU A O 1
ATOM 780 N N . THR A 1 101 ? -14.130 18.087 16.755 1.00 87.62 101 THR A N 1
ATOM 781 C CA . THR A 1 101 ? -12.787 17.908 17.323 1.00 87.62 101 THR A CA 1
ATOM 782 C C . THR A 1 101 ? -12.625 16.562 18.032 1.00 87.62 101 THR A C 1
ATOM 784 O O . THR A 1 101 ? -11.578 15.919 17.918 1.00 87.62 101 THR A O 1
ATOM 787 N N . GLU A 1 102 ? -13.645 16.116 18.770 1.00 89.88 102 GLU A N 1
ATOM 788 C CA . GLU A 1 102 ? -13.634 14.809 19.439 1.00 89.88 102 GLU A CA 1
ATOM 789 C C . GLU A 1 102 ? -13.670 13.670 18.425 1.00 89.88 102 GLU A C 1
ATOM 791 O O . GLU A 1 102 ? -12.850 12.753 18.513 1.00 89.88 102 GLU A O 1
ATOM 796 N N . LYS A 1 103 ? -14.551 13.766 17.420 1.00 89.94 103 LYS A N 1
ATOM 797 C CA . LYS A 1 103 ? -14.631 12.788 16.328 1.00 89.94 103 LYS A CA 1
ATOM 798 C C . LYS A 1 103 ? -13.313 12.687 15.572 1.00 89.94 103 LYS A C 1
ATOM 800 O O . LYS A 1 103 ? -12.848 11.591 15.257 1.00 89.94 103 LYS A O 1
ATOM 805 N N . GLU A 1 104 ? -12.679 13.813 15.287 1.00 88.38 104 GLU A N 1
ATOM 806 C CA . GLU A 1 104 ? -11.401 13.826 14.594 1.00 88.38 104 GLU A CA 1
ATOM 807 C C . GLU A 1 104 ? -10.281 13.227 15.456 1.00 88.38 104 GLU A C 1
ATOM 809 O O . GLU A 1 104 ? -9.511 12.385 14.987 1.00 88.38 104 GLU A O 1
ATOM 814 N N . SER A 1 105 ? -10.215 13.600 16.735 1.00 90.50 105 SER A N 1
ATOM 815 C CA . SER A 1 105 ? -9.216 13.077 17.673 1.00 90.50 105 SER A CA 1
ATOM 816 C C . SER A 1 105 ? -9.356 11.565 17.859 1.00 90.50 105 SER A C 1
ATOM 818 O O . SER A 1 105 ? -8.360 10.840 17.788 1.00 90.50 105 SER A O 1
ATOM 820 N N . TYR A 1 106 ? -10.590 11.075 18.019 1.00 92.94 106 TYR A N 1
ATOM 821 C CA . TYR A 1 106 ? -10.889 9.649 18.114 1.00 92.94 106 TYR A CA 1
ATOM 822 C C . TYR A 1 106 ? -10.474 8.912 16.838 1.00 92.94 106 TYR A C 1
ATOM 824 O O . TYR A 1 106 ? -9.749 7.920 16.904 1.00 92.94 106 TYR A O 1
ATOM 832 N N . LYS A 1 107 ? -10.844 9.442 15.667 1.00 92.12 107 LYS A N 1
ATOM 833 C CA . LYS A 1 107 ? -10.470 8.885 14.361 1.00 92.12 107 LYS A CA 1
ATOM 834 C C . LYS A 1 107 ? -8.954 8.777 14.198 1.00 92.12 107 LYS A C 1
ATOM 836 O O . LYS A 1 107 ? -8.438 7.729 13.814 1.00 92.12 107 LYS A O 1
ATOM 841 N N . ARG A 1 108 ? -8.218 9.844 14.523 1.00 92.00 108 ARG A N 1
ATOM 842 C CA . ARG A 1 108 ? -6.748 9.874 14.459 1.00 92.00 108 ARG A CA 1
ATOM 843 C C . ARG A 1 108 ? -6.130 8.828 15.385 1.00 92.00 108 ARG A C 1
ATOM 845 O O . ARG A 1 108 ? -5.227 8.106 14.960 1.00 92.00 108 ARG A O 1
ATOM 852 N N . ALA A 1 109 ? -6.607 8.728 16.625 1.00 94.31 109 ALA A N 1
ATOM 853 C CA . ALA A 1 109 ? -6.133 7.725 17.575 1.00 94.31 109 ALA A CA 1
ATOM 854 C C . ALA A 1 109 ? -6.403 6.300 17.068 1.00 94.31 109 ALA A C 1
ATOM 856 O O . ALA A 1 109 ? -5.515 5.448 17.114 1.00 94.31 109 ALA A O 1
ATOM 857 N N . LEU A 1 110 ? -7.592 6.064 16.515 1.00 95.81 110 LEU A N 1
ATOM 858 C CA . LEU A 1 110 ? -8.013 4.763 16.015 1.00 95.81 110 LEU A CA 1
ATOM 859 C C . LEU A 1 110 ? -7.220 4.320 14.776 1.00 95.81 110 LEU A C 1
ATOM 861 O O . LEU A 1 110 ? -6.750 3.183 14.724 1.00 95.81 110 LEU A O 1
ATOM 865 N N . ASN A 1 111 ? -6.982 5.231 13.828 1.00 95.94 111 ASN A N 1
ATOM 866 C CA . ASN A 1 111 ? -6.123 4.982 12.669 1.00 95.94 111 ASN A CA 1
ATOM 867 C C . ASN A 1 111 ? -4.707 4.573 13.103 1.00 95.94 111 ASN A C 1
ATOM 869 O O . ASN A 1 111 ? -4.160 3.593 12.601 1.00 95.94 111 ASN A O 1
ATOM 873 N N . ASN A 1 112 ? -4.113 5.305 14.054 1.00 95.56 112 ASN A N 1
ATOM 874 C CA . ASN A 1 112 ? -2.785 4.974 14.574 1.00 95.56 112 ASN A CA 1
ATOM 875 C C . ASN A 1 112 ? -2.783 3.635 15.321 1.00 95.56 112 ASN A C 1
ATOM 877 O O . ASN A 1 112 ? -1.848 2.859 15.149 1.00 95.56 112 ASN A O 1
ATOM 881 N N . LYS A 1 113 ? -3.831 3.332 16.101 1.00 97.12 113 LYS A N 1
ATOM 882 C CA . LYS A 1 113 ? -3.987 2.036 16.778 1.00 97.12 113 LYS A CA 1
ATOM 883 C C . LYS A 1 113 ? -3.961 0.884 15.774 1.00 97.12 113 LYS A C 1
ATOM 885 O O . LYS A 1 113 ? -3.151 -0.021 15.938 1.00 97.12 113 LYS A O 1
ATOM 890 N N . LEU A 1 114 ? -4.775 0.956 14.717 1.00 98.00 114 LEU A N 1
ATOM 891 C CA . LEU A 1 114 ? -4.810 -0.064 13.665 1.00 98.00 114 LEU A CA 1
ATOM 892 C C . LEU A 1 114 ? -3.429 -0.267 13.031 1.00 98.00 114 LEU A C 1
ATOM 894 O O . LEU A 1 114 ? -2.940 -1.390 12.955 1.00 98.00 114 LEU A O 1
ATOM 898 N N . ILE A 1 115 ? -2.782 0.819 12.597 1.00 97.44 115 ILE A N 1
ATOM 899 C CA . ILE A 1 115 ? -1.486 0.733 11.914 1.00 97.44 115 ILE A CA 1
ATOM 900 C C . ILE A 1 115 ? -0.401 0.177 12.847 1.00 97.44 115 ILE A C 1
ATOM 902 O O . ILE A 1 115 ? 0.388 -0.670 12.430 1.00 97.44 115 ILE A O 1
ATOM 906 N N . ASN A 1 116 ? -0.377 0.609 14.109 1.00 98.00 116 ASN A N 1
ATOM 907 C CA . ASN A 1 116 ? 0.586 0.118 15.091 1.00 98.00 116 ASN A CA 1
ATOM 908 C C . ASN A 1 116 ? 0.382 -1.367 15.402 1.00 98.00 116 ASN A C 1
ATOM 910 O O . ASN A 1 116 ? 1.372 -2.081 15.508 1.00 98.00 116 ASN A O 1
ATOM 914 N N . MET A 1 117 ? -0.865 -1.843 15.498 1.00 98.38 117 MET A N 1
ATOM 915 C CA . MET A 1 117 ? -1.153 -3.274 15.665 1.00 98.38 117 MET A CA 1
ATOM 916 C C . MET A 1 117 ? -0.669 -4.078 14.457 1.00 98.38 117 MET A C 1
ATOM 918 O O . MET A 1 117 ? 0.050 -5.056 14.619 1.00 98.38 117 MET A O 1
ATOM 922 N N . MET A 1 118 ? -0.968 -3.621 13.238 1.00 98.25 118 MET A N 1
ATOM 923 C CA . MET A 1 118 ? -0.530 -4.299 12.012 1.00 98.25 118 MET A CA 1
ATOM 924 C C . MET A 1 118 ? 0.995 -4.418 11.925 1.00 98.25 118 MET A C 1
ATOM 926 O O . MET A 1 118 ? 1.520 -5.480 11.604 1.00 98.25 118 MET A O 1
ATOM 930 N N . ILE A 1 119 ? 1.719 -3.339 12.230 1.00 97.81 119 ILE A N 1
ATOM 931 C CA . ILE A 1 119 ? 3.188 -3.324 12.200 1.00 97.81 119 ILE A CA 1
ATOM 932 C C . ILE A 1 119 ? 3.781 -4.114 13.372 1.00 97.81 119 ILE A C 1
ATOM 934 O O . ILE A 1 119 ? 4.775 -4.808 13.185 1.00 97.81 119 ILE A O 1
ATOM 938 N N . GLY A 1 120 ? 3.202 -4.004 14.567 1.00 98.06 120 GLY A N 1
ATOM 939 C CA . GLY A 1 120 ? 3.699 -4.665 15.773 1.00 98.06 120 GLY A CA 1
ATOM 940 C C . GLY A 1 120 ? 3.559 -6.184 15.713 1.00 98.06 120 GLY A C 1
ATOM 941 O O . GLY A 1 120 ? 4.520 -6.890 16.005 1.00 98.06 120 GLY A O 1
ATOM 942 N N . GLU A 1 121 ? 2.401 -6.673 15.270 1.00 97.88 121 GLU A N 1
ATOM 943 C CA . GLU A 1 121 ? 2.099 -8.108 15.199 1.00 97.88 121 GLU A CA 1
ATOM 944 C C . GLU A 1 121 ? 2.634 -8.770 13.920 1.00 97.88 121 GLU A C 1
ATOM 946 O O . GLU A 1 121 ? 2.848 -9.983 13.880 1.00 97.88 121 GLU A O 1
ATOM 951 N N . ILE A 1 122 ? 2.879 -7.988 12.860 1.00 97.81 122 ILE A N 1
ATOM 952 C CA . ILE A 1 122 ? 3.368 -8.491 11.567 1.00 97.81 122 ILE A CA 1
ATOM 953 C C . ILE A 1 122 ? 4.597 -7.695 11.083 1.00 97.81 122 ILE A C 1
ATOM 955 O O . ILE A 1 122 ? 4.621 -7.210 9.949 1.00 97.81 122 ILE A O 1
ATOM 959 N N . PRO A 1 123 ? 5.675 -7.574 11.880 1.00 96.88 123 PRO A N 1
ATOM 960 C CA . PRO A 1 123 ? 6.783 -6.650 11.602 1.00 96.88 123 PRO A CA 1
ATOM 961 C C . PRO A 1 123 ? 7.583 -6.995 10.339 1.00 96.88 123 PRO A C 1
ATOM 963 O O . PRO A 1 123 ? 8.259 -6.143 9.765 1.00 96.88 123 PRO A O 1
ATOM 966 N N . ASN A 1 124 ? 7.503 -8.249 9.886 1.00 96.12 124 ASN A N 1
ATOM 967 C CA . ASN A 1 124 ? 8.197 -8.726 8.690 1.00 96.12 124 ASN A CA 1
ATOM 968 C C . ASN A 1 124 ? 7.427 -8.461 7.387 1.00 96.12 124 ASN A C 1
ATOM 970 O O . ASN A 1 124 ? 7.992 -8.640 6.306 1.00 96.12 124 ASN A O 1
ATOM 974 N N . GLU A 1 125 ? 6.152 -8.070 7.468 1.00 96.50 125 GLU A N 1
ATOM 975 C CA . GLU A 1 125 ? 5.310 -7.837 6.288 1.00 96.50 125 GLU A CA 1
ATOM 976 C C . GLU A 1 125 ? 4.591 -6.493 6.314 1.00 96.50 125 GLU A C 1
ATOM 978 O O . GLU A 1 125 ? 4.388 -5.907 5.257 1.00 96.50 125 GLU A O 1
ATOM 983 N N . SER A 1 126 ? 4.249 -5.967 7.485 1.00 97.38 126 SER A N 1
ATOM 984 C CA . SER A 1 126 ? 3.586 -4.678 7.633 1.00 97.38 126 SER A CA 1
ATOM 985 C C . SER A 1 126 ? 4.582 -3.565 7.938 1.00 97.38 126 SER A C 1
ATOM 987 O O . SER A 1 126 ? 5.418 -3.668 8.834 1.00 97.38 126 SER A O 1
ATOM 989 N N . LYS A 1 127 ? 4.478 -2.459 7.196 1.00 96.25 127 LYS A N 1
ATOM 990 C CA . LYS A 1 127 ? 5.361 -1.296 7.357 1.00 96.25 127 LYS A CA 1
ATOM 991 C C . LYS A 1 127 ? 4.602 0.020 7.235 1.00 96.25 127 LYS A C 1
ATOM 993 O O . LYS A 1 127 ? 3.774 0.178 6.339 1.00 96.25 127 LYS A O 1
ATOM 998 N N . TYR A 1 128 ? 4.974 1.002 8.060 1.00 94.38 128 TYR A N 1
ATOM 999 C CA . TYR A 1 128 ? 4.561 2.391 7.854 1.00 94.38 128 TYR A CA 1
ATOM 1000 C C . TYR A 1 128 ? 5.306 2.958 6.638 1.00 94.38 128 TYR A C 1
ATOM 1002 O O . TYR A 1 128 ? 6.515 3.201 6.697 1.00 94.38 128 TYR A O 1
ATOM 1010 N N . CYS A 1 129 ? 4.625 3.122 5.504 1.00 91.19 129 CYS A N 1
ATOM 1011 C CA . CYS A 1 129 ? 5.270 3.540 4.261 1.00 91.19 129 CYS A CA 1
ATOM 1012 C C . CYS A 1 129 ? 4.334 4.348 3.361 1.00 91.19 129 CYS A C 1
ATOM 1014 O O . CYS A 1 129 ? 3.207 3.950 3.093 1.00 91.19 129 CYS A O 1
ATOM 1016 N N . VAL A 1 130 ? 4.835 5.471 2.842 1.00 87.25 130 VAL A N 1
ATOM 1017 C CA . VAL A 1 130 ? 4.095 6.347 1.916 1.00 87.25 130 VAL A CA 1
ATOM 1018 C C . VAL A 1 130 ? 4.015 5.806 0.487 1.00 87.25 130 VAL A C 1
ATOM 1020 O O . VAL A 1 130 ? 3.199 6.285 -0.300 1.00 87.25 130 VAL A O 1
ATOM 1023 N N . SER A 1 131 ? 4.864 4.832 0.153 1.00 87.12 131 SER A N 1
ATOM 1024 C CA . SER A 1 131 ? 4.917 4.184 -1.160 1.00 87.12 131 SER A CA 1
ATOM 1025 C C . SER A 1 131 ? 3.831 3.111 -1.295 1.00 87.12 131 SER A C 1
ATOM 1027 O O . SER A 1 131 ? 3.139 2.778 -0.339 1.00 87.12 131 SER A O 1
ATOM 1029 N N . TYR A 1 132 ? 3.710 2.544 -2.490 1.00 92.62 132 TYR A N 1
ATOM 1030 C CA . TYR A 1 132 ? 2.900 1.366 -2.813 1.00 92.62 132 TYR A CA 1
ATOM 1031 C C . TYR A 1 132 ? 3.604 0.553 -3.915 1.00 92.62 132 TYR A C 1
ATOM 1033 O O . TYR A 1 132 ? 4.649 0.979 -4.417 1.00 92.62 132 TYR A O 1
ATOM 1041 N N . GLY A 1 133 ? 3.057 -0.613 -4.279 1.00 91.06 133 GLY A N 1
ATOM 1042 C CA . GLY A 1 133 ? 3.596 -1.468 -5.349 1.00 91.06 133 GLY A CA 1
ATOM 1043 C C . GLY A 1 133 ? 4.768 -2.354 -4.914 1.00 91.06 133 GLY A C 1
ATOM 1044 O O . GLY A 1 133 ? 5.614 -2.724 -5.728 1.00 91.06 133 GLY A O 1
ATOM 1045 N N . GLN A 1 134 ? 4.853 -2.656 -3.621 1.00 93.38 134 GLN A N 1
ATOM 1046 C CA . GLN A 1 134 ? 5.887 -3.508 -3.049 1.00 93.38 134 GLN A CA 1
ATOM 1047 C C . GLN A 1 134 ? 5.773 -4.967 -3.497 1.00 93.38 134 GLN A C 1
ATOM 1049 O O . GLN A 1 134 ? 4.692 -5.465 -3.798 1.00 93.38 134 GLN A O 1
ATOM 1054 N N . LEU A 1 135 ? 6.910 -5.668 -3.501 1.00 92.69 135 LEU A N 1
ATOM 1055 C CA . LEU A 1 135 ? 6.972 -7.085 -3.871 1.00 92.69 135 LEU A CA 1
ATOM 1056 C C . LEU A 1 135 ? 6.425 -8.020 -2.790 1.00 92.69 135 LEU A C 1
ATOM 1058 O O . LEU A 1 135 ? 5.975 -9.111 -3.126 1.00 92.69 135 LEU A O 1
ATOM 1062 N N . LYS A 1 136 ? 6.519 -7.620 -1.518 1.00 95.31 136 LYS A N 1
ATOM 1063 C CA . LYS A 1 136 ? 6.135 -8.428 -0.360 1.00 95.31 136 LYS A CA 1
ATOM 1064 C C . LYS A 1 136 ? 5.487 -7.558 0.713 1.00 95.31 136 LYS A C 1
ATOM 1066 O O . LYS A 1 136 ? 5.922 -6.425 0.928 1.00 95.31 136 LYS A O 1
ATOM 1071 N N . GLY A 1 137 ? 4.503 -8.127 1.399 1.00 97.06 137 GLY A N 1
ATOM 1072 C CA . GLY A 1 137 ? 3.843 -7.543 2.552 1.00 97.06 137 GLY A CA 1
ATOM 1073 C C . GLY A 1 137 ? 2.843 -6.442 2.211 1.00 97.06 137 GLY A C 1
ATOM 1074 O O . GLY A 1 137 ? 2.323 -6.358 1.092 1.00 97.06 137 GLY A O 1
ATOM 1075 N N . CYS A 1 138 ? 2.583 -5.599 3.203 1.00 97.75 138 CYS A N 1
ATOM 1076 C CA . CYS A 1 138 ? 1.539 -4.595 3.235 1.00 97.75 138 CYS A CA 1
ATOM 1077 C C . CYS A 1 138 ? 2.086 -3.252 3.740 1.00 97.75 138 CYS A C 1
ATOM 1079 O O . CYS A 1 138 ? 2.769 -3.163 4.763 1.00 97.75 138 CYS A O 1
ATOM 1081 N N . TYR A 1 139 ? 1.774 -2.178 3.021 1.00 97.50 139 TYR A N 1
ATOM 1082 C CA . TYR A 1 139 ? 2.118 -0.822 3.429 1.00 97.50 139 TYR A CA 1
ATOM 1083 C C . TYR A 1 139 ? 0.904 -0.099 3.982 1.00 97.50 139 TYR A C 1
ATOM 1085 O O . TYR A 1 139 ? -0.173 -0.110 3.388 1.00 97.50 139 TYR A O 1
ATOM 1093 N N . TRP A 1 140 ? 1.130 0.564 5.108 1.00 97.06 140 TRP A N 1
ATOM 1094 C CA . TRP A 1 140 ? 0.138 1.316 5.855 1.00 97.06 140 TRP A CA 1
ATOM 1095 C C . TRP A 1 140 ? 0.579 2.770 5.955 1.00 97.06 140 TRP A C 1
ATOM 1097 O O . TRP A 1 140 ? 1.755 3.059 6.193 1.00 97.06 140 TRP A O 1
ATOM 1107 N N . THR A 1 141 ? -0.346 3.707 5.777 1.00 94.56 141 THR A N 1
ATOM 1108 C CA . THR A 1 141 ? -0.040 5.129 5.938 1.00 94.56 141 THR A CA 1
ATOM 1109 C C . THR A 1 141 ? -1.286 5.954 6.220 1.00 94.56 141 THR A C 1
ATOM 1111 O O . THR A 1 141 ? -2.405 5.536 5.925 1.00 94.56 141 THR A O 1
ATOM 1114 N N . ILE A 1 142 ? -1.076 7.153 6.757 1.00 92.56 142 ILE A N 1
ATOM 1115 C CA . ILE A 1 142 ? -2.086 8.202 6.876 1.00 92.56 142 ILE A CA 1
ATOM 1116 C C . ILE A 1 142 ? -1.617 9.356 5.974 1.00 92.56 142 ILE A C 1
ATOM 1118 O O . ILE A 1 142 ? -0.598 9.985 6.286 1.00 92.56 142 ILE A O 1
ATOM 1122 N N . PRO A 1 143 ? -2.291 9.639 4.841 1.00 83.69 143 PRO A N 1
ATOM 1123 C CA . PRO A 1 143 ? -1.871 10.689 3.911 1.00 83.69 143 PRO A CA 1
ATOM 1124 C C . PRO A 1 143 ? -1.712 12.059 4.581 1.00 83.69 143 PRO A C 1
ATOM 1126 O O . PRO A 1 143 ? -0.702 12.726 4.350 1.00 83.69 143 PRO A O 1
ATOM 1129 N N . ALA A 1 144 ? -2.638 12.424 5.473 1.00 78.69 144 ALA A N 1
ATOM 1130 C CA . ALA A 1 144 ? -2.627 13.680 6.225 1.00 78.69 144 ALA A CA 1
ATOM 1131 C C . ALA A 1 144 ? -1.330 13.963 7.002 1.00 78.69 144 ALA A C 1
ATOM 1133 O O . ALA A 1 144 ? -0.886 15.108 7.085 1.00 78.69 144 ALA A O 1
ATOM 1134 N N . THR A 1 145 ? -0.708 12.931 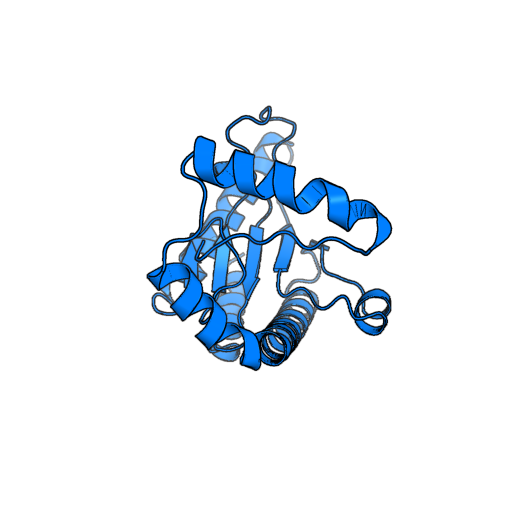7.575 1.00 74.69 145 THR A N 1
ATOM 1135 C CA . THR A 1 145 ? 0.512 13.065 8.393 1.00 74.69 145 THR A CA 1
ATOM 1136 C C . THR A 1 145 ? 1.787 12.770 7.613 1.00 74.69 145 THR A C 1
ATOM 1138 O O . THR A 1 145 ? 2.873 12.766 8.189 1.00 74.69 145 THR A O 1
ATOM 1141 N N . SER A 1 146 ? 1.676 12.497 6.312 1.00 72.88 146 SER A N 1
ATOM 1142 C CA . SER A 1 146 ? 2.805 12.072 5.495 1.00 72.88 146 SER A CA 1
ATOM 1143 C C . SER A 1 146 ? 2.866 12.824 4.166 1.00 72.88 146 SER A C 1
ATOM 1145 O O . SER A 1 146 ? 3.604 13.795 4.033 1.00 72.88 146 SER A O 1
ATOM 1147 N N . THR A 1 147 ? 2.077 12.417 3.177 1.00 62.53 147 THR A N 1
ATOM 1148 C CA . THR A 1 147 ? 2.123 12.969 1.817 1.00 62.53 147 THR A CA 1
ATOM 1149 C C . THR A 1 147 ? 1.409 14.314 1.667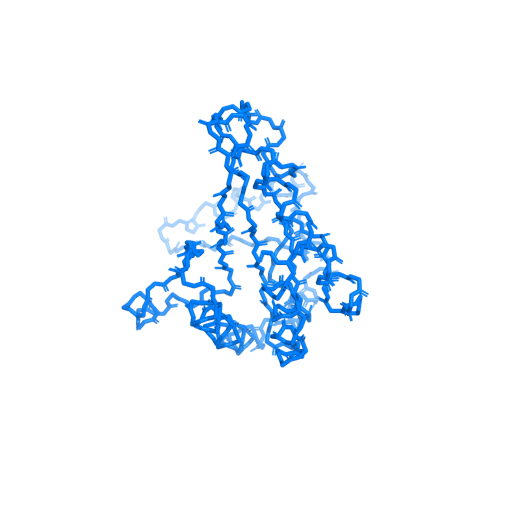 1.00 62.53 147 THR A C 1
ATOM 1151 O O . THR A 1 147 ? 1.633 14.997 0.676 1.00 62.53 147 THR A O 1
ATOM 1154 N N . GLN A 1 148 ? 0.568 14.704 2.628 1.00 68.31 148 GLN A N 1
ATOM 1155 C CA . GLN A 1 148 ? -0.188 15.967 2.637 1.00 68.31 148 GLN A CA 1
ATOM 1156 C C . GLN A 1 148 ? 0.434 17.022 3.576 1.00 68.31 148 GLN A C 1
ATOM 1158 O O . GLN A 1 148 ? -0.261 17.884 4.108 1.00 68.31 148 GLN A O 1
ATOM 1163 N N . GLY A 1 149 ? 1.753 16.977 3.802 1.00 66.81 149 GLY A N 1
ATOM 1164 C CA . GLY A 1 149 ? 2.440 17.897 4.722 1.00 66.81 149 GLY A CA 1
ATOM 1165 C C . GLY A 1 149 ? 2.310 19.386 4.362 1.00 66.81 149 GLY A C 1
ATOM 1166 O O . GLY A 1 149 ? 2.380 20.233 5.247 1.00 66.81 149 GLY A O 1
ATOM 1167 N N . THR A 1 150 ? 2.082 19.707 3.086 1.00 69.06 150 THR A N 1
ATOM 1168 C CA . THR A 1 150 ? 1.877 21.078 2.583 1.00 69.06 150 THR A CA 1
ATOM 1169 C C . THR A 1 150 ? 0.401 21.455 2.406 1.00 69.06 150 THR A C 1
ATOM 1171 O O . THR A 1 150 ? 0.099 22.594 2.051 1.00 69.06 150 THR A O 1
ATOM 1174 N N . THR A 1 151 ? -0.525 20.523 2.649 1.00 73.00 151 THR A N 1
ATOM 1175 C CA . THR A 1 151 ? -1.973 20.742 2.558 1.00 73.00 151 THR A CA 1
ATOM 1176 C C . THR A 1 151 ? -2.475 21.462 3.810 1.00 73.00 151 THR A C 1
ATOM 1178 O O . THR A 1 151 ? -1.989 21.214 4.917 1.00 73.00 151 THR A O 1
ATOM 1181 N N . LYS A 1 152 ? -3.454 22.364 3.656 1.00 77.25 152 LYS A N 1
ATOM 1182 C CA . LYS A 1 152 ? -4.099 23.034 4.796 1.00 77.25 152 LYS A CA 1
ATOM 1183 C C . LYS A 1 152 ? -4.760 21.995 5.698 1.00 77.25 152 LYS A C 1
ATOM 1185 O O . LYS A 1 152 ? -5.326 21.032 5.202 1.00 77.25 152 LYS A O 1
ATOM 1190 N N . GLU A 1 153 ? -4.722 22.212 7.011 1.00 75.38 153 GLU A N 1
ATOM 1191 C CA . GLU A 1 153 ? -5.195 21.222 7.991 1.00 75.38 153 GLU A CA 1
ATOM 1192 C C . GLU A 1 153 ? -6.651 20.788 7.759 1.00 75.38 153 GLU A C 1
ATOM 1194 O O . GLU A 1 153 ? -6.940 19.601 7.824 1.00 75.38 153 GLU A O 1
ATOM 1199 N N . GLY A 1 154 ? -7.539 21.723 7.403 1.00 69.00 154 GLY A N 1
ATOM 1200 C CA . GLY A 1 154 ? -8.947 21.419 7.111 1.00 69.00 154 GLY A CA 1
ATOM 1201 C C . GLY A 1 154 ? -9.189 20.626 5.820 1.00 69.00 154 GLY A C 1
ATOM 1202 O O . GLY A 1 154 ? -10.281 20.100 5.644 1.00 69.00 154 GLY A O 1
ATOM 1203 N N . ASP A 1 155 ? -8.182 20.515 4.948 1.00 72.19 155 ASP A N 1
ATOM 1204 C CA . ASP A 1 155 ? -8.246 19.780 3.677 1.00 72.19 155 ASP A CA 1
ATOM 1205 C C . ASP A 1 155 ? -7.481 18.438 3.753 1.00 72.19 155 ASP A C 1
ATOM 1207 O O . ASP A 1 155 ? -7.249 17.787 2.733 1.00 72.19 155 ASP A O 1
ATOM 1211 N N . LYS A 1 156 ? -7.008 18.044 4.946 1.00 78.06 156 LYS A N 1
ATOM 1212 C CA . LYS A 1 156 ? -6.241 16.810 5.145 1.00 78.06 156 LYS A CA 1
ATOM 1213 C C . LYS A 1 156 ? -7.145 15.603 5.361 1.00 78.06 156 LYS A C 1
ATOM 1215 O O . LYS A 1 156 ? -8.039 15.601 6.204 1.00 78.06 156 LYS A O 1
ATOM 1220 N N . ASP A 1 157 ? -6.800 14.510 4.693 1.00 74.75 157 ASP A N 1
ATOM 1221 C CA . ASP A 1 157 ? -7.523 13.250 4.793 1.00 74.75 157 ASP A CA 1
ATOM 1222 C C . ASP A 1 157 ? -6.906 12.349 5.862 1.00 74.75 157 ASP A C 1
ATOM 1224 O O . ASP A 1 157 ? -5.951 11.597 5.625 1.00 74.75 157 ASP A O 1
ATOM 1228 N N . TYR A 1 158 ? -7.480 12.393 7.064 1.00 83.62 158 TYR A N 1
ATOM 1229 C CA . TYR A 1 158 ? -7.144 11.481 8.161 1.00 83.62 158 TYR A CA 1
ATOM 1230 C C . TYR A 1 158 ? -7.806 10.115 7.973 1.00 83.62 158 TYR A C 1
ATOM 1232 O O . TYR A 1 158 ? -8.595 9.667 8.800 1.00 83.62 158 TYR A O 1
ATOM 1240 N N . ILE A 1 159 ? -7.482 9.453 6.867 1.00 92.12 159 ILE A N 1
ATOM 1241 C CA . ILE A 1 159 ? -7.923 8.097 6.528 1.00 92.12 159 ILE A CA 1
ATOM 1242 C C . ILE A 1 159 ? -6.715 7.169 6.459 1.00 92.12 159 ILE A C 1
ATOM 1244 O O . ILE A 1 159 ? -5.597 7.601 6.168 1.00 92.12 159 ILE A O 1
ATOM 1248 N N . VAL A 1 160 ? -6.930 5.882 6.705 1.00 95.50 160 VAL A N 1
ATOM 1249 C CA . VAL A 1 160 ? -5.883 4.881 6.508 1.00 95.50 160 VAL A CA 1
ATOM 1250 C C . VAL A 1 160 ? -5.821 4.550 5.022 1.00 95.50 160 VAL A C 1
ATOM 1252 O O . VAL A 1 160 ? -6.837 4.262 4.397 1.00 95.50 160 VAL A O 1
ATOM 1255 N N . ARG A 1 161 ? -4.627 4.578 4.435 1.00 96.69 161 ARG A N 1
ATOM 1256 C CA . ARG A 1 161 ? -4.374 4.051 3.092 1.00 96.69 161 ARG A CA 1
ATOM 1257 C C . ARG A 1 161 ? -3.543 2.785 3.213 1.00 96.69 161 ARG A C 1
ATOM 1259 O O . ARG A 1 161 ? -2.508 2.787 3.882 1.00 96.69 161 ARG A O 1
ATOM 1266 N N . VAL A 1 162 ? -4.000 1.734 2.544 1.00 97.69 162 VAL A N 1
ATOM 1267 C CA . VAL A 1 162 ? -3.413 0.397 2.620 1.00 97.69 162 VAL A CA 1
ATOM 1268 C C . VAL A 1 162 ? -3.047 -0.064 1.217 1.00 97.69 162 VAL A C 1
ATOM 1270 O O . VAL A 1 162 ? -3.862 0.048 0.302 1.00 97.69 162 VAL A O 1
ATOM 1273 N N . ALA A 1 163 ? -1.830 -0.567 1.037 1.00 97.75 163 ALA A N 1
ATOM 1274 C CA . ALA A 1 163 ? -1.359 -1.137 -0.221 1.00 97.75 163 ALA A CA 1
ATOM 1275 C C . ALA A 1 163 ? -0.852 -2.559 0.018 1.00 97.75 163 ALA A C 1
ATOM 1277 O O . ALA A 1 163 ? 0.125 -2.744 0.743 1.00 97.75 163 ALA A O 1
ATOM 1278 N N . LEU A 1 164 ? -1.485 -3.554 -0.602 1.00 98.06 164 LEU A N 1
ATOM 1279 C CA . LEU A 1 164 ? -1.119 -4.965 -0.448 1.00 98.06 164 LEU A CA 1
ATOM 1280 C C . LEU A 1 164 ? -0.277 -5.429 -1.639 1.00 98.06 164 LEU A C 1
ATOM 1282 O O . LEU A 1 164 ? -0.313 -4.841 -2.725 1.00 98.06 164 LEU A O 1
ATOM 1286 N N . SER A 1 165 ? 0.484 -6.494 -1.414 1.00 97.56 165 SER A N 1
ATOM 1287 C CA . SER A 1 165 ? 1.211 -7.214 -2.457 1.00 97.56 165 SER A CA 1
ATOM 1288 C C . SER A 1 165 ? 0.620 -8.609 -2.658 1.00 97.56 165 SER A C 1
ATOM 1290 O O . SER A 1 165 ? -0.154 -9.099 -1.835 1.00 97.56 165 SER A O 1
ATOM 1292 N N . GLY A 1 166 ? 1.010 -9.271 -3.748 1.00 97.12 166 GLY A N 1
ATOM 1293 C CA . GLY A 1 166 ? 0.643 -10.668 -3.989 1.00 97.12 166 GLY A CA 1
ATOM 1294 C C . GLY A 1 166 ? 1.321 -11.658 -3.034 1.00 97.12 166 GLY A C 1
ATOM 1295 O O . GLY A 1 166 ? 0.829 -12.763 -2.847 1.00 97.12 166 GLY A O 1
ATOM 1296 N N . ASN A 1 167 ? 2.429 -11.264 -2.398 1.00 97.44 167 ASN A N 1
ATOM 1297 C CA . ASN A 1 167 ? 3.206 -12.111 -1.495 1.00 97.44 167 ASN A CA 1
ATOM 1298 C C . ASN A 1 167 ? 3.081 -11.600 -0.055 1.00 97.44 167 ASN A C 1
ATOM 1300 O O . ASN A 1 167 ? 3.838 -10.726 0.370 1.00 97.44 167 ASN A O 1
ATOM 1304 N N . MET A 1 168 ? 2.101 -12.117 0.678 1.00 97.00 168 MET A N 1
ATOM 1305 C CA . MET A 1 168 ? 1.870 -11.809 2.089 1.00 97.00 168 MET A CA 1
ATOM 1306 C C . MET A 1 168 ? 1.028 -12.904 2.745 1.00 97.00 168 MET A C 1
ATOM 1308 O O . MET A 1 168 ? 0.276 -13.604 2.065 1.00 97.00 168 MET A O 1
ATOM 1312 N N . ASP A 1 169 ? 1.101 -13.003 4.067 1.00 98.06 169 ASP A N 1
ATOM 1313 C CA . ASP A 1 169 ? 0.212 -13.833 4.872 1.00 98.06 169 ASP A CA 1
ATOM 1314 C C . ASP A 1 169 ? -1.111 -13.097 5.121 1.00 98.06 169 ASP A C 1
ATOM 1316 O O . ASP A 1 169 ? -1.300 -12.392 6.118 1.00 98.06 169 ASP A O 1
ATOM 1320 N N . LEU A 1 170 ? -2.037 -13.221 4.169 1.00 98.38 170 LEU A N 1
ATOM 1321 C CA . LEU A 1 170 ? -3.337 -12.562 4.250 1.00 98.38 170 LEU A CA 1
ATOM 1322 C C . LEU A 1 170 ? -4.159 -13.020 5.465 1.00 98.38 170 LEU A C 1
ATOM 1324 O O . LEU A 1 170 ? -4.886 -12.209 6.039 1.00 98.38 170 LEU A O 1
ATOM 1328 N N . GLU A 1 171 ? -4.050 -14.283 5.876 1.00 98.44 171 GLU A N 1
ATOM 1329 C CA . GLU A 1 171 ? -4.809 -14.793 7.021 1.00 98.44 171 GLU A CA 1
ATOM 1330 C C . GLU A 1 171 ? -4.301 -14.188 8.330 1.00 98.44 171 GLU A C 1
ATOM 1332 O O . GLU A 1 171 ? -5.117 -13.740 9.138 1.00 98.44 171 GLU A O 1
ATOM 1337 N N . LYS A 1 172 ? -2.981 -14.028 8.498 1.00 98.38 172 LYS A N 1
ATOM 1338 C CA . LYS A 1 172 ? -2.440 -13.314 9.663 1.00 98.38 172 LYS A CA 1
ATOM 1339 C C . LYS A 1 172 ? -2.885 -11.848 9.709 1.00 98.38 172 LYS A C 1
ATOM 1341 O O . LYS A 1 172 ? -3.223 -11.339 10.775 1.00 98.38 172 LYS A O 1
ATOM 1346 N N . HIS A 1 173 ? -2.959 -11.169 8.561 1.00 98.50 173 HIS A N 1
ATOM 1347 C CA . HIS A 1 173 ? -3.480 -9.794 8.500 1.00 98.50 173 HIS A CA 1
ATOM 1348 C C . HIS A 1 173 ? -4.968 -9.718 8.877 1.00 98.50 173 H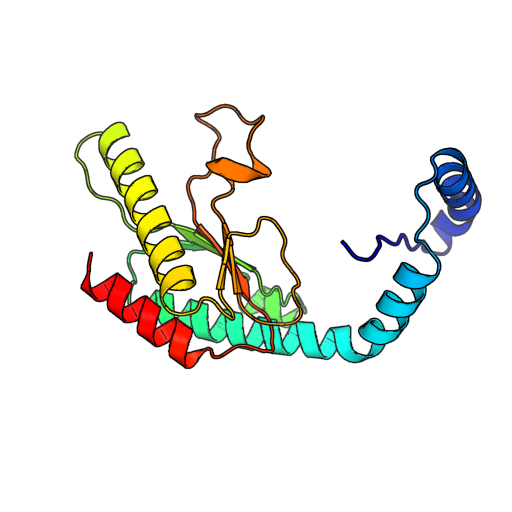IS A C 1
ATOM 1350 O O . HIS A 1 173 ? -5.385 -8.768 9.541 1.00 98.50 173 HIS A O 1
ATOM 1356 N N . LYS A 1 174 ? -5.774 -10.715 8.491 1.00 98.69 174 LYS A N 1
ATOM 1357 C CA . LYS A 1 174 ? -7.179 -10.823 8.911 1.00 98.69 174 LYS A CA 1
ATOM 1358 C C . LYS A 1 174 ? -7.314 -11.079 10.411 1.00 98.69 174 LYS A C 1
ATOM 1360 O O . LYS A 1 174 ? -8.169 -10.461 11.035 1.00 98.69 174 LYS A O 1
ATOM 1365 N N . GLU A 1 175 ? -6.479 -11.942 10.985 1.00 98.69 175 GLU A N 1
ATOM 1366 C CA . GLU A 1 175 ? -6.456 -12.228 12.426 1.00 98.69 175 GLU A CA 1
ATOM 1367 C C . GLU A 1 175 ? -6.189 -10.953 13.237 1.00 98.69 175 GLU A C 1
ATOM 1369 O O . GLU A 1 175 ? -7.019 -10.556 14.054 1.00 98.69 175 GLU A O 1
ATOM 1374 N N . VAL A 1 176 ? -5.103 -10.239 12.923 1.00 98.56 176 VAL A N 1
ATOM 1375 C CA . VAL A 1 176 ? -4.751 -8.976 13.598 1.00 98.56 176 VAL A CA 1
ATOM 1376 C C . VAL A 1 176 ? -5.832 -7.910 13.384 1.00 98.56 176 VAL A C 1
ATOM 1378 O O . VAL A 1 176 ? -6.135 -7.131 14.289 1.00 98.56 176 VAL A O 1
ATOM 1381 N N . PHE A 1 177 ? -6.477 -7.881 12.210 1.00 98.56 177 PHE A N 1
ATOM 1382 C CA . PHE A 1 177 ? -7.624 -6.998 11.986 1.00 98.56 177 PHE A CA 1
ATOM 1383 C C . PHE A 1 177 ? -8.804 -7.327 12.913 1.00 98.56 177 PHE A C 1
ATOM 1385 O O . PHE A 1 177 ? -9.445 -6.413 13.424 1.00 98.56 177 PHE A O 1
ATOM 1392 N N . MET A 1 178 ? -9.096 -8.606 13.160 1.00 98.62 178 MET A N 1
ATOM 1393 C CA . MET A 1 178 ? -10.170 -9.004 14.078 1.00 98.62 178 MET A CA 1
ATOM 1394 C C . MET A 1 178 ? -9.849 -8.668 15.527 1.00 98.62 178 MET A C 1
ATOM 1396 O O . MET A 1 178 ? -10.739 -8.223 16.247 1.00 98.62 178 MET A O 1
ATOM 1400 N N . GLU A 1 179 ? -8.595 -8.823 15.948 1.00 98.50 179 GLU A N 1
ATOM 1401 C CA . GLU A 1 179 ? -8.145 -8.355 17.263 1.00 98.50 179 GLU A CA 1
ATOM 1402 C C . GLU A 1 179 ? -8.340 -6.842 17.403 1.00 98.50 179 GLU A C 1
ATOM 1404 O O . GLU A 1 179 ? -8.829 -6.361 18.426 1.00 98.50 179 GLU A O 1
ATOM 1409 N N . PHE A 1 180 ? -8.032 -6.085 16.345 1.00 98.31 180 PHE A N 1
ATOM 1410 C CA . PHE A 1 180 ? -8.321 -4.658 16.300 1.00 98.31 180 PHE A CA 1
ATOM 1411 C C . PHE A 1 180 ? -9.829 -4.382 16.424 1.00 98.31 180 PHE A C 1
ATOM 1413 O O . PHE A 1 180 ? -10.213 -3.583 17.277 1.00 98.31 180 PHE A O 1
ATOM 1420 N N . VAL A 1 181 ? -10.686 -5.062 15.654 1.00 97.56 181 VAL A N 1
ATOM 1421 C CA . VAL A 1 181 ? -12.154 -4.905 15.724 1.00 97.56 181 VAL A CA 1
ATOM 1422 C C . VAL A 1 181 ? -12.704 -5.265 17.110 1.00 97.56 181 VAL A C 1
ATOM 1424 O O . VAL A 1 181 ? -13.585 -4.579 17.612 1.00 97.56 181 VAL A O 1
ATOM 1427 N N . ALA A 1 182 ? -12.167 -6.291 17.771 1.00 97.06 182 ALA A N 1
ATOM 1428 C CA . ALA A 1 182 ? -12.573 -6.668 19.127 1.00 97.06 182 ALA A CA 1
ATOM 1429 C C . ALA A 1 182 ? -12.174 -5.630 20.195 1.00 97.06 182 ALA A C 1
ATOM 1431 O O . ALA A 1 182 ? -12.660 -5.675 21.323 1.00 97.06 182 ALA A O 1
ATOM 1432 N N . SER A 1 183 ? -11.270 -4.710 19.854 1.00 94.69 183 SER A N 1
ATOM 1433 C CA . SER A 1 183 ? -10.697 -3.730 20.775 1.00 94.69 183 SER A CA 1
ATOM 1434 C C . SER A 1 183 ? -11.337 -2.334 20.709 1.00 94.69 183 SER A C 1
ATOM 1436 O O . SER A 1 183 ? -10.805 -1.415 21.348 1.00 94.69 183 SER A O 1
ATOM 1438 N N . ILE A 1 184 ? -12.391 -2.135 19.904 1.00 90.69 184 ILE A N 1
ATOM 1439 C CA . ILE A 1 184 ? -13.003 -0.819 19.603 1.00 90.69 184 ILE A CA 1
ATOM 1440 C C . ILE A 1 184 ? -14.480 -0.713 19.994 1.00 90.69 184 ILE A C 1
ATOM 1442 O O . ILE A 1 184 ? -15.154 -1.756 20.083 1.00 90.69 184 ILE A O 1
#

Sequence (184 aa):
CTAGYCVANAKADGLMAKIEKHLILCDNEATALQLELLAKQMPSMLQRIEDAYVNTRHFVNFIQKNLPEAKINFVSEELARFGFTPSVFSLDLPTKGDSETEKESYKRALNNKLINMMIGEIPNESKYCVSYGQLKGCYWTIPATSTQGTTKEGDKDYIVRVALSGNMDLEKHKEVFMEFVASI

Foldseek 3Di:
DLADDDDDDPVCPVCVVVVVVVCVVVVNDHDPVSVVVCVVCVVCLLVFLVLLLVLQVVVVVLCCVLQVQKDKADDDPVVVVVVPRFNKIWIQHDADDPDPVRRLVRSLVLLCVLLCLLCVQPVVAEDADPDADDAGHKYKYQCQVPVCPVPDNVPGGRIIMMHGTSHYDSVSSSVSVVVSSVVD

pLDDT: mean 93.16, std 7.33, range [61.0, 98.75]

Secondary structure (DSSP, 8-state):
---------TTTHHHHHHHHHHHHHTT-SPPHHHHHHHHHHGGGHHHHHHHHHHHHHHHHHHHHHH-TTSEEE---HHHHHTT---SEEEEE-----SSHHHHHHHHHHHHHHHHHHHHHH-TTTEEE-S----SSSEEEE-GGGTTTTTS-GGG----EEEEE-SSS-HHHHHHHHHHHHHT-